Protein AF-A0A2L0R3W7-F1 (afdb_monomer_lite)

Structure (mmCIF, N/CA/C/O backbone):
data_AF-A0A2L0R3W7-F1
#
_entry.id   AF-A0A2L0R3W7-F1
#
loop_
_atom_site.group_PDB
_atom_site.id
_atom_site.type_symbol
_atom_site.label_atom_id
_atom_site.label_alt_id
_atom_site.label_comp_id
_atom_site.label_asym_id
_atom_site.label_entity_id
_atom_site.label_seq_id
_atom_site.pdbx_PDB_ins_code
_atom_site.Cartn_x
_atom_site.Cartn_y
_atom_site.Cartn_z
_atom_site.occupancy
_atom_site.B_iso_or_equiv
_atom_site.auth_seq_id
_atom_site.auth_comp_id
_atom_site.auth_asym_id
_atom_site.auth_atom_id
_atom_site.pdbx_PDB_model_num
ATOM 1 N N . MET A 1 1 ? 51.537 64.631 -10.249 1.00 44.50 1 MET A N 1
ATOM 2 C CA . MET A 1 1 ? 50.947 63.869 -11.364 1.00 44.50 1 MET A CA 1
ATOM 3 C C . MET A 1 1 ? 50.947 62.423 -10.903 1.00 44.50 1 MET A C 1
ATOM 5 O O . MET A 1 1 ? 51.991 61.793 -10.925 1.00 44.50 1 MET A O 1
ATOM 9 N N . ILE A 1 2 ? 49.860 62.007 -10.253 1.00 45.03 2 ILE A N 1
ATOM 10 C CA . ILE A 1 2 ? 49.699 60.657 -9.698 1.00 45.03 2 ILE A CA 1
ATOM 11 C C . ILE A 1 2 ? 48.893 59.902 -10.749 1.00 45.03 2 ILE A C 1
ATOM 13 O O . ILE A 1 2 ? 47.814 60.369 -11.111 1.00 45.03 2 ILE A O 1
ATOM 17 N N . ASP A 1 3 ? 49.459 58.826 -11.287 1.00 48.09 3 ASP A N 1
ATOM 18 C CA . ASP A 1 3 ? 48.804 57.985 -12.291 1.00 48.09 3 ASP A CA 1
ATOM 19 C C . ASP A 1 3 ? 47.543 57.341 -11.685 1.00 48.09 3 ASP A C 1
ATOM 21 O O . ASP A 1 3 ? 47.596 56.889 -10.533 1.00 48.09 3 ASP A O 1
ATOM 25 N N . PRO A 1 4 ? 46.404 57.303 -12.398 1.00 53.25 4 PRO A N 1
ATOM 26 C CA . PRO A 1 4 ? 45.238 56.579 -11.923 1.00 53.25 4 PRO A CA 1
ATOM 27 C C . PRO A 1 4 ? 45.543 55.075 -11.897 1.00 53.25 4 PRO A C 1
ATOM 29 O O . PRO A 1 4 ? 46.208 54.538 -12.782 1.00 53.25 4 PRO A O 1
ATOM 32 N N . LEU A 1 5 ? 45.070 54.396 -10.849 1.00 53.81 5 LEU A N 1
ATOM 33 C CA . LEU A 1 5 ? 45.199 52.944 -10.721 1.00 53.81 5 LEU A CA 1
ATOM 34 C C . LEU A 1 5 ? 44.489 52.244 -11.896 1.00 53.81 5 LEU A C 1
ATOM 36 O O . LEU A 1 5 ? 43.419 52.704 -12.301 1.00 53.81 5 LEU A O 1
ATOM 40 N N . PRO A 1 6 ? 45.049 51.142 -12.429 1.00 54.66 6 PRO A N 1
ATOM 41 C CA . PRO A 1 6 ? 44.447 50.415 -13.541 1.00 54.66 6 PRO A CA 1
ATOM 42 C C . PRO A 1 6 ? 43.073 49.859 -13.145 1.00 54.66 6 PRO A C 1
ATOM 44 O O . PRO A 1 6 ? 42.915 49.303 -12.055 1.00 54.66 6 PRO A O 1
ATOM 47 N N . GLU A 1 7 ? 42.084 50.009 -14.029 1.00 60.00 7 GLU A N 1
ATOM 48 C CA . GLU A 1 7 ? 40.763 49.405 -13.842 1.00 60.00 7 GLU A CA 1
ATOM 49 C C . GLU A 1 7 ? 40.882 47.871 -13.774 1.00 60.00 7 GLU A C 1
ATOM 51 O O . GLU A 1 7 ? 41.683 47.280 -14.511 1.00 60.00 7 GLU A O 1
ATOM 56 N N . PRO A 1 8 ? 40.120 47.200 -12.889 1.00 52.12 8 PRO A N 1
ATOM 57 C CA . PRO A 1 8 ? 40.102 45.747 -12.852 1.00 52.12 8 PRO A CA 1
ATOM 58 C C . PRO A 1 8 ? 39.538 45.207 -14.176 1.00 52.12 8 PRO A C 1
ATOM 60 O O . PRO A 1 8 ? 38.624 45.812 -14.740 1.00 52.12 8 PRO A O 1
ATOM 63 N N . PRO A 1 9 ? 40.058 44.078 -14.686 1.00 54.09 9 PRO A N 1
ATOM 64 C CA . PRO A 1 9 ? 39.602 43.521 -15.953 1.00 54.09 9 PRO A CA 1
ATOM 65 C C . PRO A 1 9 ? 38.098 43.229 -15.890 1.00 54.09 9 PRO A C 1
ATOM 67 O O . PRO A 1 9 ? 37.625 42.642 -14.914 1.00 54.09 9 PRO A O 1
ATOM 70 N N . SER A 1 10 ? 37.351 43.619 -16.930 1.00 56.16 10 SER A N 1
ATOM 71 C CA . SER A 1 10 ? 35.959 43.206 -17.101 1.00 56.16 10 SER A CA 1
ATOM 72 C C . SER A 1 10 ? 35.934 41.688 -17.237 1.00 56.16 10 SER A C 1
ATOM 74 O O . SER A 1 10 ? 36.371 41.127 -18.243 1.00 56.16 10 SER A O 1
ATOM 76 N N . VAL A 1 11 ? 35.490 41.011 -16.182 1.00 52.75 11 VAL A N 1
ATOM 77 C CA . VAL A 1 11 ? 35.260 39.573 -16.221 1.00 52.75 11 VAL A CA 1
ATOM 78 C C . VAL A 1 11 ? 34.007 39.385 -17.064 1.00 52.75 11 VAL A C 1
ATOM 80 O O . VAL A 1 11 ? 32.905 39.652 -16.594 1.00 52.75 11 VAL A O 1
ATOM 83 N N . ASP A 1 12 ? 34.175 38.964 -18.318 1.00 54.09 12 ASP A N 1
ATOM 84 C CA . ASP A 1 12 ? 33.088 38.393 -19.113 1.00 54.09 12 ASP A CA 1
ATOM 85 C C . ASP A 1 12 ? 32.645 37.088 -18.420 1.00 54.09 12 ASP A C 1
ATOM 87 O O . ASP A 1 12 ? 33.102 35.981 -18.735 1.00 54.09 12 ASP A O 1
ATOM 91 N N . GLU A 1 13 ? 31.810 37.230 -17.386 1.00 54.25 13 GLU A N 1
ATOM 92 C CA . GLU A 1 13 ? 31.297 36.126 -16.569 1.00 54.25 13 GLU A CA 1
ATOM 93 C C . GLU A 1 13 ? 30.506 35.136 -17.428 1.00 54.25 13 GLU A C 1
ATOM 95 O O . GLU A 1 13 ? 30.670 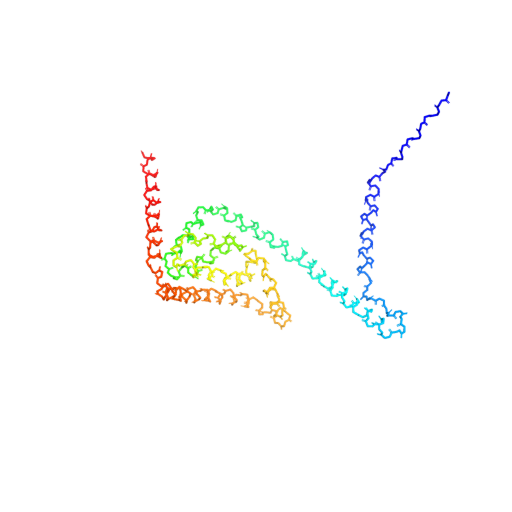33.930 -17.248 1.00 54.25 13 GLU A O 1
ATOM 100 N N . ASP A 1 14 ? 29.764 35.614 -18.432 1.00 51.75 14 ASP A N 1
ATOM 101 C CA . ASP A 1 14 ? 28.985 34.767 -19.345 1.00 51.75 14 ASP A CA 1
ATOM 102 C C . ASP A 1 14 ? 29.876 33.859 -20.207 1.00 51.75 14 ASP A C 1
ATOM 104 O O . ASP A 1 14 ? 29.617 32.661 -20.334 1.00 51.75 14 ASP A O 1
ATOM 108 N N . VAL A 1 15 ? 30.993 34.378 -20.729 1.00 52.00 15 VAL A N 1
ATOM 109 C CA . VAL A 1 15 ? 31.938 33.586 -21.539 1.00 52.00 15 VAL A CA 1
ATOM 110 C C . VAL A 1 15 ? 32.665 32.563 -20.668 1.00 52.00 15 VAL A C 1
ATOM 112 O O . VAL A 1 15 ? 32.931 31.442 -21.098 1.00 52.00 15 VAL A O 1
ATOM 115 N N . THR A 1 16 ? 32.964 32.921 -19.420 1.00 53.03 16 THR A N 1
ATOM 116 C CA . THR A 1 16 ? 33.628 32.025 -18.465 1.00 53.03 16 THR A CA 1
ATOM 117 C C . THR A 1 16 ? 32.678 30.921 -17.990 1.00 53.03 16 THR A C 1
ATOM 119 O O . THR A 1 16 ? 33.090 29.767 -17.863 1.00 53.03 16 THR A O 1
ATOM 122 N N . TYR A 1 17 ? 31.398 31.243 -17.787 1.00 50.28 17 TYR A N 1
ATOM 123 C CA . TYR A 1 17 ? 30.361 30.298 -17.382 1.00 50.28 17 TYR A CA 1
ATOM 124 C C . TYR A 1 17 ? 30.026 29.301 -18.497 1.00 50.28 17 TYR A C 1
ATOM 126 O O . TYR A 1 17 ? 30.024 28.096 -18.244 1.00 50.28 17 TYR A O 1
ATOM 134 N N . GLU A 1 18 ? 29.859 29.755 -19.744 1.00 48.00 18 GLU A N 1
ATOM 135 C CA . GLU A 1 18 ? 29.659 28.849 -20.883 1.00 48.00 18 GLU A CA 1
ATOM 136 C C . GLU A 1 18 ? 30.877 27.950 -21.126 1.00 48.00 18 GLU A C 1
ATOM 138 O O . GLU A 1 18 ? 30.723 26.749 -21.353 1.00 48.00 18 GLU A O 1
ATOM 143 N N . ARG A 1 19 ? 32.105 28.473 -20.987 1.00 51.69 19 ARG A N 1
ATOM 144 C CA . ARG A 1 19 ? 33.330 27.662 -21.114 1.00 51.69 19 ARG A CA 1
ATOM 145 C C . ARG A 1 19 ? 33.471 26.633 -19.991 1.00 51.69 19 ARG A C 1
ATOM 147 O O . ARG A 1 19 ? 33.988 25.544 -20.233 1.00 51.69 19 ARG A O 1
ATOM 154 N N . ASN A 1 20 ? 32.993 26.950 -18.787 1.00 55.12 20 ASN A N 1
ATOM 155 C CA . ASN A 1 20 ? 32.965 26.027 -17.653 1.00 55.12 20 ASN A CA 1
ATOM 156 C C . ASN A 1 20 ? 31.880 24.957 -17.810 1.00 55.12 20 ASN A C 1
ATOM 158 O O . ASN A 1 20 ? 32.150 23.796 -17.524 1.00 55.12 20 ASN A O 1
ATOM 162 N N . ILE A 1 21 ? 30.691 25.302 -18.312 1.00 56.50 21 ILE A N 1
ATOM 163 C CA . ILE A 1 21 ? 29.629 24.327 -18.598 1.00 56.50 21 ILE A CA 1
ATOM 164 C C . ILE A 1 21 ? 30.059 23.384 -19.721 1.00 56.50 21 ILE A C 1
ATOM 166 O O . ILE A 1 21 ? 30.020 22.172 -19.536 1.00 56.50 21 ILE A O 1
ATOM 170 N N . VAL A 1 22 ? 30.579 23.913 -20.831 1.00 56.00 22 VAL A N 1
ATOM 171 C CA . VAL A 1 22 ? 31.113 23.103 -21.937 1.00 56.00 22 VAL A CA 1
ATOM 172 C C . VAL A 1 22 ? 32.302 22.256 -21.477 1.00 56.00 22 VAL A C 1
ATOM 174 O O . VAL A 1 22 ? 32.402 21.096 -21.865 1.00 56.00 22 VAL A O 1
ATOM 177 N N . GLY A 1 23 ? 33.163 22.782 -20.601 1.00 52.97 23 GLY A N 1
ATOM 178 C CA . GLY A 1 23 ? 34.263 22.042 -19.978 1.00 52.97 23 GLY A CA 1
ATOM 179 C C . GLY A 1 23 ? 33.797 20.913 -19.055 1.00 52.97 23 GLY A C 1
ATOM 180 O O . GLY A 1 23 ? 34.359 19.825 -19.103 1.00 52.97 23 GLY A O 1
ATOM 181 N N . ILE A 1 24 ? 32.739 21.125 -18.268 1.00 54.16 24 ILE A N 1
ATOM 182 C CA . ILE A 1 24 ? 32.116 20.092 -17.426 1.00 54.16 24 ILE A CA 1
ATOM 183 C C . ILE A 1 24 ? 31.397 19.054 -18.295 1.00 54.16 24 ILE A C 1
ATOM 185 O O . ILE A 1 24 ? 31.501 17.864 -18.013 1.00 54.16 24 ILE A O 1
ATOM 189 N N . GLN A 1 25 ? 30.724 19.465 -19.375 1.00 47.56 25 GLN A N 1
ATOM 190 C CA . GLN A 1 25 ? 30.120 18.550 -20.347 1.00 47.56 25 GLN A CA 1
ATOM 191 C C . GLN A 1 25 ? 31.182 17.711 -21.067 1.00 47.56 25 GLN A C 1
ATOM 193 O O . GLN A 1 25 ? 30.978 16.514 -21.238 1.00 47.56 25 GLN A O 1
ATOM 198 N N . LEU A 1 26 ? 32.307 18.314 -21.467 1.00 52.19 26 LEU A N 1
ATOM 199 C CA . LEU A 1 26 ? 33.441 17.632 -22.102 1.00 52.19 26 LEU A CA 1
ATOM 200 C C . LEU A 1 26 ? 34.143 16.683 -21.135 1.00 52.19 26 LEU A C 1
ATOM 202 O O . LEU A 1 26 ? 34.431 15.557 -21.518 1.00 52.19 26 LEU A O 1
ATOM 206 N N . LEU A 1 27 ? 34.343 17.096 -19.882 1.00 51.78 27 LEU A N 1
ATOM 207 C CA . LEU A 1 27 ? 34.901 16.250 -18.832 1.00 51.78 27 LEU A CA 1
ATOM 208 C C . LEU A 1 27 ? 33.961 15.080 -18.510 1.00 51.78 27 LEU A C 1
ATOM 210 O O . LEU A 1 27 ? 34.416 13.950 -18.386 1.00 51.78 27 LEU A O 1
ATOM 214 N N . ALA A 1 28 ? 32.649 15.318 -18.444 1.00 51.44 28 ALA A N 1
ATOM 215 C CA . ALA A 1 28 ? 31.646 14.270 -18.272 1.00 51.44 28 ALA A CA 1
ATOM 216 C C . ALA A 1 28 ? 31.581 13.323 -19.484 1.00 51.44 28 ALA A C 1
ATOM 218 O O . ALA A 1 28 ? 31.412 12.122 -19.303 1.00 51.44 28 ALA A O 1
ATOM 219 N N . LEU A 1 29 ? 31.767 13.833 -20.707 1.00 48.97 29 LEU A N 1
ATOM 220 C CA . LEU A 1 29 ? 31.889 13.035 -21.934 1.00 48.97 29 LEU A CA 1
ATOM 221 C C . LEU A 1 29 ? 33.196 12.237 -21.994 1.00 48.97 29 LEU A C 1
ATOM 223 O O . LEU A 1 29 ? 33.193 11.125 -22.506 1.00 48.97 29 LEU A O 1
ATOM 227 N N . GLN A 1 30 ? 34.299 12.784 -21.481 1.00 52.38 30 GLN A N 1
ATOM 228 C CA . GLN A 1 30 ? 35.589 12.099 -21.382 1.00 52.38 30 GLN A CA 1
ATOM 229 C C . GLN A 1 30 ? 35.541 10.992 -20.330 1.00 52.38 30 GLN A C 1
ATOM 231 O O . GLN A 1 30 ? 35.967 9.880 -20.613 1.00 52.38 30 GLN A O 1
ATOM 236 N N . LEU A 1 31 ? 34.929 11.254 -19.173 1.00 52.34 31 LEU A N 1
ATOM 237 C CA . LEU A 1 31 ? 34.694 10.244 -18.140 1.00 52.34 31 LEU A CA 1
ATOM 238 C C . LEU A 1 31 ? 33.685 9.176 -18.592 1.00 52.34 31 LEU A C 1
ATOM 240 O O . LEU A 1 31 ? 33.823 8.019 -18.228 1.00 52.34 31 LEU A O 1
ATOM 244 N N . ALA A 1 32 ? 32.703 9.529 -19.428 1.00 53.25 32 ALA A N 1
ATOM 245 C CA . ALA A 1 32 ? 31.754 8.569 -19.996 1.00 53.25 32 ALA A CA 1
ATOM 246 C C . ALA A 1 32 ? 32.337 7.706 -21.135 1.00 53.25 32 ALA A C 1
ATOM 248 O O . ALA A 1 32 ? 31.726 6.699 -21.494 1.00 53.25 32 ALA A O 1
ATOM 249 N N . ASN A 1 33 ? 33.479 8.098 -21.717 1.00 50.75 33 ASN A N 1
ATOM 250 C CA . ASN A 1 33 ? 34.092 7.437 -22.874 1.00 50.75 33 ASN A CA 1
ATOM 251 C C . ASN A 1 33 ? 35.316 6.572 -22.547 1.00 50.75 33 ASN A C 1
ATOM 253 O O . ASN A 1 33 ? 35.859 5.972 -23.473 1.00 50.75 33 ASN A O 1
ATOM 257 N N . GLU A 1 34 ? 35.746 6.458 -21.288 1.00 48.78 34 GLU A N 1
ATOM 258 C CA . GLU A 1 34 ? 36.729 5.439 -20.901 1.00 48.78 34 GLU A CA 1
ATOM 259 C C . GLU A 1 34 ? 35.986 4.163 -20.475 1.00 48.78 34 GLU A C 1
ATOM 261 O O . GLU A 1 34 ? 35.474 4.096 -19.362 1.00 48.78 34 GLU A O 1
ATOM 266 N N . PRO A 1 35 ? 35.867 3.127 -21.332 1.00 56.97 35 PRO A N 1
ATOM 267 C CA . PRO A 1 35 ? 34.984 1.991 -21.059 1.00 56.97 35 PRO A CA 1
ATOM 268 C C . PRO A 1 35 ? 35.619 0.963 -20.118 1.00 56.97 35 PRO A C 1
ATOM 270 O O . PRO A 1 35 ? 35.041 -0.094 -19.874 1.00 56.97 35 PRO A O 1
ATOM 273 N N . THR A 1 36 ? 36.832 1.217 -19.642 1.00 55.72 36 THR A N 1
ATOM 274 C CA . THR A 1 36 ? 37.609 0.279 -18.847 1.00 55.72 36 THR A CA 1
ATOM 275 C C . THR A 1 36 ? 38.619 1.056 -18.020 1.00 55.72 36 THR A C 1
ATOM 277 O O . THR A 1 36 ? 39.305 1.911 -18.586 1.00 55.72 36 THR A O 1
ATOM 280 N N . PRO A 1 37 ? 38.795 0.725 -16.736 1.00 56.34 37 PRO A N 1
ATOM 281 C CA . PRO A 1 37 ? 39.932 1.230 -15.992 1.00 56.34 37 PRO A CA 1
ATOM 282 C C . PRO A 1 37 ? 41.231 0.823 -16.707 1.00 56.34 37 PRO A C 1
ATOM 284 O O . PRO A 1 37 ? 41.290 -0.274 -17.282 1.00 56.34 37 PRO A O 1
ATOM 287 N N . PRO A 1 38 ? 42.254 1.695 -16.719 1.00 59.69 38 PRO A N 1
ATOM 288 C CA . PRO A 1 38 ? 43.513 1.410 -17.390 1.00 59.69 38 PRO A CA 1
ATOM 289 C C . PRO A 1 38 ? 44.108 0.097 -16.855 1.00 59.69 38 PRO A C 1
ATOM 291 O O . PRO A 1 38 ? 44.002 -0.175 -15.655 1.00 59.69 38 PRO A O 1
ATOM 294 N N . PRO A 1 39 ? 44.706 -0.742 -17.725 1.00 58.88 39 PRO A N 1
ATOM 295 C CA . PRO A 1 39 ? 45.339 -1.978 -17.288 1.00 58.88 39 PRO A CA 1
ATOM 296 C C . PRO A 1 39 ? 46.382 -1.673 -16.202 1.00 58.88 39 PRO A C 1
ATOM 298 O O . PRO A 1 39 ? 47.039 -0.630 -16.276 1.00 58.88 39 PRO A O 1
ATOM 301 N N . PRO A 1 40 ? 46.521 -2.561 -15.200 1.00 55.09 40 PRO A N 1
ATOM 302 C CA . PRO A 1 40 ? 47.363 -2.322 -14.039 1.00 55.09 40 PRO A CA 1
ATOM 303 C C . PRO A 1 40 ? 48.783 -1.949 -14.471 1.00 55.09 40 PRO A C 1
ATOM 305 O O . PRO A 1 40 ? 49.425 -2.688 -15.219 1.00 55.09 40 PRO A O 1
ATOM 308 N N . ALA A 1 41 ? 49.269 -0.789 -14.028 1.00 60.47 41 ALA A N 1
ATOM 309 C CA . ALA A 1 41 ? 50.541 -0.228 -14.489 1.00 60.47 41 ALA A CA 1
ATOM 310 C C . ALA A 1 41 ? 51.754 -0.781 -13.710 1.00 60.47 41 ALA A C 1
ATOM 312 O O . ALA A 1 41 ? 52.881 -0.326 -13.905 1.00 60.47 41 ALA A O 1
ATOM 313 N N . SER A 1 42 ? 51.528 -1.734 -12.799 1.00 58.97 42 SER A N 1
ATOM 314 C CA . SER A 1 42 ? 52.490 -2.176 -11.789 1.00 58.97 42 SER A CA 1
ATOM 315 C C . SER A 1 42 ? 52.651 -3.699 -11.747 1.00 58.97 42 SER A C 1
ATOM 317 O O . SER A 1 42 ? 51.679 -4.444 -11.633 1.00 58.97 42 SER A O 1
ATOM 319 N N . ASP A 1 43 ? 53.900 -4.172 -11.740 1.00 65.06 43 ASP A N 1
ATOM 320 C CA . ASP A 1 43 ? 54.269 -5.596 -11.649 1.00 65.06 43 ASP A CA 1
ATOM 321 C C . ASP A 1 43 ? 54.093 -6.202 -10.235 1.00 65.06 43 ASP A C 1
ATOM 323 O O . ASP A 1 43 ? 54.368 -7.383 -10.016 1.00 65.06 43 ASP A O 1
ATOM 327 N N . SER A 1 44 ? 53.649 -5.416 -9.242 1.00 67.88 44 SER A N 1
ATOM 328 C CA . SER A 1 44 ? 53.459 -5.891 -7.865 1.00 67.88 44 SER A CA 1
ATOM 329 C C . SER A 1 44 ? 52.059 -6.491 -7.657 1.00 67.88 44 SER A C 1
ATOM 331 O O . SER A 1 44 ? 51.069 -5.769 -7.804 1.00 67.88 44 SER A O 1
ATOM 333 N N . PRO A 1 45 ? 51.930 -7.761 -7.215 1.00 72.44 45 PRO A N 1
ATOM 334 C CA . PRO A 1 45 ? 50.632 -8.428 -7.050 1.00 72.44 45 PRO A CA 1
ATOM 335 C C . PRO A 1 45 ? 49.697 -7.733 -6.046 1.00 72.44 45 PRO A C 1
ATOM 337 O O . PRO A 1 45 ? 48.478 -7.836 -6.160 1.00 72.44 45 PRO A O 1
ATOM 340 N N . VAL A 1 46 ? 50.246 -6.981 -5.086 1.00 74.00 46 VAL A N 1
ATOM 341 C CA . VAL A 1 46 ? 49.452 -6.176 -4.141 1.00 74.00 46 VAL A CA 1
ATOM 342 C C . VAL A 1 46 ? 48.858 -4.943 -4.824 1.00 74.00 46 VAL A C 1
ATOM 344 O O . VAL A 1 46 ? 47.706 -4.598 -4.579 1.00 74.00 46 VAL A O 1
ATOM 347 N N . VAL A 1 47 ? 49.624 -4.292 -5.702 1.00 73.69 47 VAL A N 1
ATOM 348 C CA . VAL A 1 47 ? 49.171 -3.099 -6.429 1.00 73.69 47 VAL A CA 1
ATOM 349 C C . VAL A 1 47 ? 48.131 -3.482 -7.480 1.00 73.69 47 VAL A C 1
ATOM 351 O O . VAL A 1 47 ? 47.099 -2.829 -7.549 1.00 73.69 47 VAL A O 1
ATOM 354 N N . GLN A 1 48 ? 48.309 -4.611 -8.173 1.00 69.75 48 GLN A N 1
ATOM 355 C CA . GLN A 1 48 ? 47.304 -5.144 -9.104 1.00 69.75 48 GLN A CA 1
ATOM 356 C C . GLN A 1 48 ? 45.986 -5.496 -8.403 1.00 69.75 48 GLN A C 1
ATOM 358 O O . GLN A 1 48 ? 44.908 -5.234 -8.931 1.00 69.75 48 GLN A O 1
ATOM 363 N N . GLY A 1 49 ? 46.054 -6.063 -7.193 1.00 75.56 49 GLY A N 1
ATOM 364 C CA . GLY A 1 49 ? 44.863 -6.337 -6.386 1.00 75.56 49 GLY A CA 1
ATOM 365 C C . GLY A 1 49 ? 44.119 -5.062 -5.977 1.00 75.56 49 GLY A C 1
ATOM 366 O O . GLY A 1 49 ? 42.888 -5.030 -6.007 1.00 75.56 49 GLY A O 1
ATOM 367 N N . LEU A 1 50 ? 44.854 -3.997 -5.641 1.00 78.25 50 LEU A N 1
ATOM 368 C CA . LEU A 1 50 ? 44.282 -2.684 -5.330 1.00 78.25 50 LEU A CA 1
ATOM 369 C C . LEU A 1 50 ? 43.707 -1.994 -6.572 1.00 78.25 50 LEU A C 1
ATOM 371 O O . LEU A 1 50 ? 42.620 -1.430 -6.493 1.00 78.25 50 LEU A O 1
ATOM 375 N N . GLU A 1 51 ? 44.386 -2.075 -7.717 1.00 74.88 51 GLU A N 1
ATOM 376 C CA . GLU A 1 51 ? 43.907 -1.545 -8.998 1.00 74.88 51 GLU A CA 1
ATOM 377 C C . GLU A 1 51 ? 42.642 -2.276 -9.454 1.00 74.88 51 GLU A C 1
ATOM 379 O O . GLU A 1 51 ? 41.673 -1.621 -9.829 1.00 74.88 51 GLU A O 1
ATOM 384 N N . TRP A 1 52 ? 42.583 -3.607 -9.337 1.00 80.44 52 TRP A N 1
ATOM 385 C CA . TRP A 1 52 ? 41.377 -4.395 -9.615 1.00 80.44 52 TRP A CA 1
ATOM 386 C C . TRP A 1 52 ? 40.216 -4.027 -8.682 1.00 80.44 52 TRP A C 1
ATOM 388 O O . TRP A 1 52 ? 39.083 -3.860 -9.136 1.00 80.44 52 TRP A O 1
ATOM 398 N N . ALA A 1 53 ? 40.486 -3.846 -7.386 1.00 76.69 53 ALA A N 1
ATOM 399 C CA . ALA A 1 53 ? 39.468 -3.443 -6.421 1.00 76.69 53 ALA A CA 1
ATOM 400 C C . ALA A 1 53 ? 38.951 -2.018 -6.686 1.00 76.69 53 ALA A C 1
ATOM 402 O O . ALA A 1 53 ? 37.742 -1.794 -6.655 1.00 76.69 53 ALA A O 1
ATOM 403 N N . ALA A 1 54 ? 39.840 -1.068 -6.991 1.00 78.25 54 ALA A N 1
ATOM 404 C CA . ALA A 1 54 ? 39.476 0.305 -7.340 1.00 78.25 54 ALA A CA 1
ATOM 405 C C . ALA A 1 54 ? 38.680 0.365 -8.654 1.00 78.25 54 ALA A C 1
ATOM 407 O O . ALA A 1 54 ? 37.652 1.031 -8.731 1.00 78.25 54 ALA A O 1
ATOM 408 N N . SER A 1 55 ? 39.110 -0.406 -9.651 1.00 77.19 55 SER A N 1
ATOM 409 C CA . SER A 1 55 ? 38.438 -0.604 -10.937 1.00 77.19 55 SER A CA 1
ATOM 410 C C . SER A 1 55 ? 37.024 -1.158 -10.779 1.00 77.19 55 SER A C 1
ATOM 412 O O . SER A 1 55 ? 36.070 -0.620 -11.336 1.00 77.19 55 SER A O 1
ATOM 414 N N . GLY A 1 56 ? 36.873 -2.218 -9.979 1.00 79.19 56 GLY A N 1
ATOM 415 C CA . GLY A 1 56 ? 35.574 -2.815 -9.679 1.00 79.19 56 GLY A CA 1
ATOM 416 C C . GLY A 1 56 ? 34.669 -1.882 -8.874 1.00 79.19 56 GLY A C 1
ATOM 417 O O . GLY A 1 56 ? 33.466 -1.837 -9.119 1.00 79.19 56 GLY A O 1
ATOM 418 N N . PHE A 1 57 ? 35.240 -1.103 -7.951 1.00 80.75 57 PHE A N 1
ATOM 419 C CA . PHE A 1 57 ? 34.509 -0.092 -7.192 1.00 80.75 57 PHE A CA 1
ATOM 420 C C . PHE A 1 57 ? 33.971 1.007 -8.114 1.00 80.75 57 PHE A C 1
ATOM 422 O O . PHE A 1 57 ? 32.769 1.249 -8.120 1.00 80.75 57 PHE A O 1
ATOM 429 N N . ILE A 1 58 ? 34.819 1.621 -8.944 1.00 80.56 58 ILE A N 1
ATOM 430 C CA . ILE A 1 58 ? 34.402 2.676 -9.882 1.00 80.56 58 ILE A CA 1
ATOM 431 C C . ILE A 1 58 ? 33.380 2.137 -10.890 1.00 80.56 58 ILE A C 1
ATOM 433 O O . ILE A 1 58 ? 32.314 2.730 -11.037 1.00 80.56 58 ILE A O 1
ATOM 437 N N . GLY A 1 59 ? 33.633 0.971 -11.495 1.00 80.38 59 GLY A N 1
ATOM 438 C CA . GLY A 1 59 ? 32.702 0.348 -12.441 1.00 80.38 59 GLY A CA 1
ATOM 439 C C . GLY A 1 59 ? 31.331 0.039 -11.827 1.00 80.38 59 GLY A C 1
ATOM 440 O O . GLY A 1 59 ? 30.302 0.217 -12.478 1.00 80.38 59 GLY A O 1
ATOM 441 N N . PHE A 1 60 ? 31.280 -0.348 -10.547 1.00 80.62 60 PHE A N 1
ATOM 442 C CA . PHE A 1 60 ? 30.014 -0.494 -9.826 1.00 80.62 60 PHE A CA 1
ATOM 443 C C . PHE A 1 60 ? 29.252 0.837 -9.716 1.00 80.62 60 PHE A C 1
ATOM 445 O O . PHE A 1 60 ? 28.045 0.868 -9.961 1.00 80.62 60 PHE A O 1
ATOM 452 N N . PHE A 1 61 ? 29.934 1.936 -9.374 1.00 81.62 61 PHE A N 1
ATOM 453 C CA . PHE A 1 61 ? 29.299 3.257 -9.281 1.00 81.62 61 PHE A CA 1
ATOM 454 C C . PHE A 1 61 ? 28.878 3.809 -10.645 1.00 81.62 61 PHE A C 1
ATOM 456 O O . PHE A 1 61 ? 27.830 4.447 -10.731 1.00 81.62 61 PHE A O 1
ATOM 463 N N . GLU A 1 62 ? 29.623 3.529 -11.712 1.00 81.50 62 GLU A N 1
ATOM 464 C CA . GLU A 1 62 ? 29.229 3.883 -13.079 1.00 81.50 62 GLU A CA 1
ATOM 465 C C . GLU A 1 62 ? 27.971 3.134 -13.524 1.00 81.50 62 GLU A C 1
ATOM 467 O O . GLU A 1 62 ? 27.034 3.754 -14.024 1.00 81.50 62 GLU A O 1
ATOM 472 N N . GLU A 1 63 ? 27.896 1.820 -13.300 1.00 83.25 63 GLU A N 1
ATOM 473 C CA . GLU A 1 63 ? 26.697 1.032 -13.612 1.00 83.25 63 GLU A CA 1
ATOM 474 C C . GLU A 1 63 ? 25.496 1.434 -12.741 1.00 83.25 63 GLU A C 1
ATOM 476 O O . GLU A 1 63 ? 24.361 1.514 -13.224 1.00 83.25 63 GLU A O 1
ATOM 481 N N . ALA A 1 64 ? 25.722 1.760 -11.465 1.00 71.38 64 ALA A N 1
ATOM 482 C CA . ALA A 1 64 ? 24.691 2.342 -10.608 1.00 71.38 64 ALA A CA 1
ATOM 483 C C . ALA A 1 64 ? 24.224 3.711 -11.141 1.00 71.38 64 ALA A C 1
ATOM 485 O O . ALA A 1 64 ? 23.020 3.977 -11.184 1.00 71.38 64 ALA A O 1
ATOM 486 N N . GLY A 1 65 ? 25.156 4.547 -11.608 1.00 75.94 65 GLY A N 1
ATOM 487 C CA . GLY A 1 65 ? 24.889 5.842 -12.232 1.00 75.94 65 GLY A CA 1
ATOM 488 C C . GLY A 1 65 ? 24.061 5.719 -13.510 1.00 75.94 65 GLY A C 1
ATOM 489 O O . GLY A 1 65 ? 23.032 6.382 -13.632 1.00 75.94 65 GLY A O 1
ATOM 490 N N . LYS A 1 66 ? 24.429 4.808 -14.421 1.00 82.06 66 LYS A N 1
ATOM 491 C CA . LYS A 1 66 ? 23.668 4.516 -15.651 1.00 82.06 66 LYS A CA 1
ATOM 492 C C . LYS A 1 66 ? 22.237 4.083 -15.339 1.00 82.06 66 LYS A C 1
ATOM 494 O O . LYS A 1 66 ? 21.296 4.591 -15.948 1.00 82.06 66 LYS A O 1
ATOM 499 N N . ASN A 1 67 ? 22.054 3.198 -14.356 1.00 75.62 67 ASN A N 1
ATOM 500 C CA . ASN A 1 67 ? 20.722 2.785 -13.914 1.00 75.62 67 ASN A CA 1
ATOM 501 C C . ASN A 1 67 ? 19.916 3.959 -13.336 1.00 75.62 67 ASN A C 1
ATOM 503 O O . ASN A 1 67 ? 18.750 4.129 -13.691 1.00 75.62 67 ASN A O 1
ATOM 507 N N . PHE A 1 68 ? 20.524 4.804 -12.496 1.00 76.12 68 PHE A N 1
ATOM 508 C CA . PHE A 1 68 ? 19.859 5.990 -11.950 1.00 76.12 68 PHE A CA 1
ATOM 509 C C . PHE A 1 68 ? 19.451 6.982 -13.048 1.00 76.12 68 PHE A C 1
ATOM 511 O O . PHE A 1 68 ? 18.294 7.399 -13.100 1.00 76.12 68 PHE A O 1
ATOM 518 N N . SER A 1 69 ? 20.350 7.308 -13.978 1.00 81.56 69 SER A N 1
ATOM 519 C CA . SER A 1 69 ? 20.049 8.164 -15.132 1.00 81.56 69 SER A CA 1
ATOM 520 C C . SER A 1 69 ? 18.940 7.578 -16.010 1.00 81.56 69 SER A C 1
ATOM 522 O O . SER A 1 69 ? 18.073 8.317 -16.486 1.00 81.56 69 SER A O 1
ATOM 524 N N . GLY A 1 70 ? 18.904 6.251 -16.171 1.00 80.38 70 GLY A N 1
ATOM 525 C CA . GLY A 1 70 ? 17.816 5.545 -16.849 1.00 80.38 70 GLY A CA 1
ATOM 526 C C . GLY A 1 70 ? 16.471 5.685 -16.130 1.00 80.38 70 GLY A C 1
ATOM 527 O O . GLY A 1 70 ? 15.446 5.859 -16.781 1.00 80.38 70 GLY A O 1
ATOM 528 N N . LEU A 1 71 ? 16.444 5.694 -14.794 1.00 78.12 71 LEU A N 1
ATOM 529 C CA . LEU A 1 71 ? 15.221 5.970 -14.030 1.00 78.12 71 LEU A CA 1
ATOM 530 C C . LEU A 1 71 ? 14.763 7.426 -14.190 1.00 78.12 71 LEU A C 1
ATOM 532 O O . LEU A 1 71 ? 13.572 7.664 -14.406 1.00 78.12 71 LEU A O 1
ATOM 536 N N . VAL A 1 72 ? 15.701 8.380 -14.120 1.00 80.75 72 VAL A N 1
ATOM 537 C CA . VAL A 1 72 ? 15.443 9.827 -14.258 1.00 80.75 72 VAL A CA 1
ATOM 538 C C . VAL A 1 72 ? 14.901 10.193 -15.633 1.00 80.75 72 VAL A C 1
ATOM 540 O O . VAL A 1 72 ? 13.983 11.001 -15.727 1.00 80.75 72 VAL A O 1
ATOM 543 N N . THR A 1 73 ? 15.431 9.589 -16.692 1.00 82.44 73 THR A N 1
ATOM 544 C CA . THR A 1 73 ? 14.958 9.816 -18.068 1.00 82.44 73 THR A CA 1
ATOM 545 C C . THR A 1 73 ? 13.799 8.900 -18.465 1.00 82.44 73 THR A C 1
ATOM 547 O O . THR A 1 73 ? 13.042 9.232 -19.372 1.00 82.44 73 THR A O 1
ATOM 550 N N . GLY A 1 74 ? 13.638 7.764 -17.784 1.00 81.38 74 GLY A N 1
ATOM 551 C CA . GLY A 1 74 ? 12.620 6.759 -18.066 1.00 81.38 74 GLY A CA 1
ATOM 552 C C . GLY A 1 74 ? 11.325 6.981 -17.291 1.00 81.38 74 GLY A C 1
ATOM 553 O O . GLY A 1 74 ? 10.446 7.737 -17.702 1.00 81.38 74 GLY A O 1
ATOM 554 N N . ILE A 1 75 ? 11.152 6.251 -16.187 1.00 80.00 75 ILE A N 1
ATOM 555 C CA . ILE A 1 75 ? 9.852 6.170 -15.512 1.00 80.00 75 ILE A CA 1
ATOM 556 C C . ILE A 1 75 ? 9.538 7.408 -14.663 1.00 80.00 75 ILE A C 1
ATOM 558 O O . ILE A 1 75 ? 8.367 7.773 -14.574 1.00 80.00 75 ILE A O 1
ATOM 562 N N . LEU A 1 76 ? 10.538 8.091 -14.080 1.00 80.75 76 LEU A N 1
ATOM 563 C CA . LEU A 1 76 ? 10.299 9.194 -13.133 1.00 80.75 76 LEU A CA 1
ATOM 564 C C . LEU A 1 76 ? 9.424 10.333 -13.698 1.00 80.75 76 LEU A C 1
ATOM 566 O O . LEU A 1 76 ? 8.468 10.704 -13.014 1.00 80.75 76 LEU A O 1
ATOM 570 N N . PRO A 1 77 ? 9.642 10.854 -14.924 1.00 85.12 77 PRO A N 1
ATOM 571 C CA . PRO A 1 77 ? 8.768 11.873 -15.507 1.00 85.12 77 PRO A CA 1
ATOM 572 C C . PRO A 1 77 ? 7.317 11.394 -15.619 1.00 85.12 77 PRO A C 1
ATOM 574 O O . PRO A 1 77 ? 6.386 12.123 -15.279 1.00 85.12 77 PRO A O 1
ATOM 577 N N . THR A 1 78 ? 7.126 10.132 -16.014 1.00 84.06 78 THR A N 1
ATOM 578 C CA . THR A 1 78 ? 5.801 9.507 -16.106 1.00 84.06 78 THR A CA 1
ATOM 579 C C . THR A 1 78 ? 5.123 9.443 -14.737 1.00 84.06 78 THR A C 1
ATOM 581 O O . THR A 1 78 ? 3.938 9.754 -14.625 1.00 84.06 78 THR A O 1
ATOM 584 N N . LEU A 1 79 ? 5.867 9.100 -13.679 1.00 82.44 79 LEU A N 1
ATOM 585 C CA . LEU A 1 79 ? 5.335 9.085 -12.313 1.00 82.44 79 LEU A CA 1
ATOM 586 C C . LEU A 1 79 ? 4.899 10.469 -11.848 1.00 82.44 79 LEU A C 1
ATOM 588 O O . LEU A 1 79 ? 3.852 10.578 -11.220 1.00 82.44 79 LEU A O 1
ATOM 592 N N . ILE A 1 80 ? 5.680 11.510 -12.149 1.00 83.25 80 ILE A N 1
ATOM 593 C CA . ILE A 1 80 ? 5.354 12.889 -11.768 1.00 83.25 80 ILE A CA 1
ATOM 594 C C . ILE A 1 80 ? 4.057 13.322 -12.454 1.00 83.25 80 ILE A C 1
ATOM 596 O O . ILE A 1 80 ? 3.146 13.797 -11.782 1.00 83.25 80 ILE A O 1
ATOM 600 N N . VAL A 1 81 ? 3.925 13.083 -13.762 1.00 88.06 81 VAL A N 1
ATOM 601 C CA . VAL A 1 81 ? 2.694 13.395 -14.507 1.00 88.06 81 VAL A CA 1
ATOM 602 C C . VAL A 1 81 ? 1.500 12.620 -13.950 1.00 88.06 81 VAL A C 1
ATOM 604 O O . VAL A 1 81 ? 0.435 13.199 -13.744 1.00 88.06 81 VAL A O 1
ATOM 607 N N . LEU A 1 82 ? 1.669 11.327 -13.662 1.00 84.62 82 LEU A N 1
ATOM 608 C CA . LEU A 1 82 ? 0.608 10.496 -13.098 1.00 84.62 82 LEU A CA 1
ATOM 609 C C . LEU A 1 82 ? 0.217 10.948 -11.684 1.00 84.62 82 LEU A C 1
ATOM 611 O O . LEU A 1 82 ? -0.968 10.984 -11.362 1.00 84.62 82 LEU A O 1
ATOM 615 N N . LEU A 1 83 ? 1.187 11.343 -10.856 1.00 85.75 83 LEU A N 1
ATOM 616 C CA . LEU A 1 83 ? 0.953 11.926 -9.538 1.00 85.75 83 LEU A CA 1
ATOM 617 C C . LEU A 1 83 ? 0.129 13.211 -9.666 1.00 85.75 83 LEU A C 1
ATOM 619 O O . LEU A 1 83 ? -0.916 13.328 -9.029 1.00 85.75 83 LEU A O 1
ATOM 623 N N . THR A 1 84 ? 0.541 14.135 -10.535 1.00 86.50 84 THR A N 1
ATOM 624 C CA . THR A 1 84 ? -0.193 15.378 -10.804 1.00 86.50 84 THR A CA 1
ATOM 625 C C . THR A 1 84 ? -1.606 15.100 -11.316 1.00 86.50 84 THR A C 1
ATOM 627 O O . THR A 1 84 ? -2.558 15.714 -10.837 1.00 86.50 84 THR A O 1
ATOM 630 N N . ALA A 1 85 ? -1.776 14.145 -12.234 1.00 88.19 85 ALA A N 1
ATOM 631 C CA . ALA A 1 85 ? -3.083 13.756 -12.755 1.00 88.19 85 ALA A CA 1
ATOM 632 C C . ALA A 1 85 ? -3.992 13.187 -11.656 1.00 88.19 85 ALA A C 1
ATOM 634 O O . ALA A 1 85 ? -5.161 13.558 -11.563 1.00 88.19 85 ALA A O 1
ATOM 635 N N . MET A 1 86 ? -3.461 12.335 -10.779 1.00 84.62 86 MET A N 1
ATOM 636 C CA . MET A 1 86 ? -4.224 11.792 -9.657 1.00 84.62 86 MET A CA 1
ATOM 637 C C . MET A 1 86 ? -4.592 12.861 -8.628 1.00 84.62 86 MET A C 1
ATOM 639 O O . MET A 1 86 ? -5.729 12.863 -8.163 1.00 84.62 86 MET A O 1
ATOM 643 N N . TYR A 1 87 ? -3.693 13.806 -8.330 1.00 84.12 87 TYR A N 1
ATOM 644 C CA . TYR A 1 87 ? -4.013 14.973 -7.498 1.00 84.12 87 TYR A CA 1
ATOM 645 C C . TYR A 1 87 ? -5.088 15.861 -8.132 1.00 84.12 87 TYR A C 1
ATOM 647 O O . TYR A 1 87 ? -5.967 16.371 -7.437 1.00 84.12 87 TYR A O 1
ATOM 655 N N . ALA A 1 88 ? -5.071 16.027 -9.455 1.00 88.00 88 ALA A N 1
ATOM 656 C CA . ALA A 1 88 ? -6.125 16.748 -10.157 1.00 88.00 88 ALA A CA 1
ATOM 657 C C . ALA A 1 88 ? -7.471 16.011 -10.042 1.00 88.00 88 ALA A C 1
ATOM 659 O O . ALA A 1 88 ? -8.484 16.639 -9.742 1.00 88.00 88 ALA A O 1
ATOM 660 N N . ILE A 1 89 ? -7.486 14.681 -10.198 1.00 86.06 89 ILE A N 1
ATOM 661 C CA . ILE A 1 89 ? -8.695 13.854 -10.042 1.00 86.06 89 ILE A CA 1
ATOM 662 C C . ILE A 1 89 ? -9.248 13.945 -8.616 1.00 86.06 89 ILE A C 1
ATOM 664 O O . ILE A 1 89 ? -10.449 14.151 -8.444 1.00 86.06 89 ILE A O 1
ATOM 668 N N . THR A 1 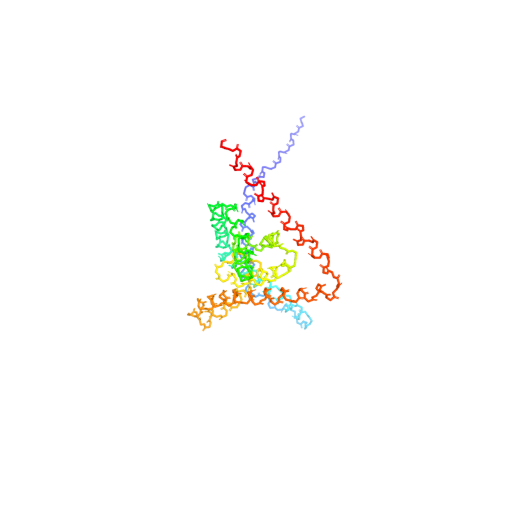90 ? -8.409 13.821 -7.584 1.00 81.56 90 THR A N 1
ATOM 669 C CA . THR A 1 90 ? -8.858 13.918 -6.184 1.00 81.56 90 THR A CA 1
ATOM 670 C C . THR A 1 90 ? -9.408 15.301 -5.863 1.00 81.56 90 THR A C 1
ATOM 672 O O . THR A 1 90 ? -10.469 15.406 -5.244 1.00 81.56 90 THR A O 1
ATOM 675 N N . THR A 1 91 ? -8.741 16.351 -6.344 1.00 85.75 91 THR A N 1
ATOM 676 C CA . THR A 1 91 ? -9.191 17.741 -6.196 1.00 85.75 91 THR A CA 1
ATOM 677 C C . THR A 1 91 ? -10.521 17.964 -6.913 1.00 85.75 91 THR A C 1
ATOM 679 O O . THR A 1 91 ? -11.427 18.583 -6.359 1.00 85.75 91 THR A O 1
ATOM 682 N N . TRP A 1 92 ? -10.684 17.402 -8.113 1.00 88.19 92 TRP A N 1
ATOM 683 C CA . TRP A 1 92 ? -11.911 17.520 -8.898 1.00 88.19 92 TRP A CA 1
ATOM 684 C C . TRP A 1 92 ? -13.094 16.760 -8.284 1.00 88.19 92 TRP A C 1
ATOM 686 O O . TRP A 1 92 ? -14.216 17.268 -8.266 1.00 88.19 92 TRP A O 1
ATOM 696 N N . ILE A 1 93 ? -12.857 15.570 -7.719 1.00 85.94 93 ILE A N 1
ATOM 697 C CA . ILE A 1 93 ? -13.862 14.842 -6.925 1.00 85.94 93 ILE A CA 1
ATOM 698 C C . ILE A 1 93 ? -14.224 15.639 -5.661 1.00 85.94 93 ILE A C 1
ATOM 700 O O . ILE A 1 93 ? -15.381 15.632 -5.233 1.00 85.94 93 ILE A O 1
ATOM 704 N N . GLY A 1 94 ? -13.246 16.332 -5.080 1.00 84.44 94 GLY A N 1
ATOM 705 C CA . GLY A 1 94 ? -13.358 17.098 -3.849 1.00 84.44 94 GLY A CA 1
ATOM 706 C C . GLY A 1 94 ? -12.937 16.279 -2.628 1.00 84.44 94 GLY A C 1
ATOM 707 O O . GLY A 1 94 ? -13.437 15.173 -2.388 1.00 84.44 94 GLY A O 1
ATOM 708 N N . GLU A 1 95 ? -12.055 16.852 -1.808 1.00 82.75 95 GLU A N 1
ATOM 709 C CA . GLU A 1 95 ? -11.467 16.194 -0.631 1.00 82.75 95 GLU A CA 1
ATOM 710 C C . GLU A 1 95 ? -12.517 15.695 0.367 1.00 82.75 95 GLU A C 1
ATOM 712 O O . GLU A 1 95 ? -12.385 14.605 0.931 1.00 82.75 95 GLU A O 1
ATOM 717 N N . GLU A 1 96 ? -13.602 16.450 0.556 1.00 84.38 96 GLU A N 1
ATOM 718 C CA . GLU A 1 96 ? -14.698 16.047 1.436 1.00 84.38 96 GLU A CA 1
ATOM 719 C C . GLU A 1 96 ? -15.403 14.782 0.944 1.00 84.38 96 GLU A C 1
ATOM 721 O O . GLU A 1 96 ? -15.785 13.929 1.750 1.00 84.38 96 GLU A O 1
ATOM 726 N N . ARG A 1 97 ? -15.578 14.638 -0.377 1.00 85.88 97 ARG A N 1
ATOM 727 C CA . ARG A 1 97 ? -16.237 13.468 -0.968 1.00 85.88 97 ARG A CA 1
ATOM 728 C C . ARG A 1 97 ? -15.347 12.239 -0.862 1.00 85.88 97 ARG A C 1
ATOM 730 O O . ARG A 1 97 ? -15.835 11.188 -0.450 1.00 85.88 97 ARG A O 1
ATOM 737 N N . VAL A 1 98 ? -14.052 12.386 -1.148 1.00 83.06 98 VAL A N 1
ATOM 738 C CA . VAL A 1 98 ? -13.055 11.315 -0.977 1.00 83.06 98 VAL A CA 1
ATOM 739 C C . VAL A 1 98 ? -13.000 10.879 0.485 1.00 83.06 98 VAL A C 1
ATOM 741 O O . VAL A 1 98 ? -13.157 9.698 0.797 1.00 83.06 98 VAL A O 1
ATOM 744 N N . THR A 1 99 ? -12.884 11.840 1.401 1.00 85.25 99 THR A N 1
ATOM 745 C CA . THR A 1 99 ? -12.858 11.577 2.842 1.00 85.25 99 THR A CA 1
ATOM 746 C C . THR A 1 99 ? -14.121 10.853 3.303 1.00 85.25 99 THR A C 1
ATOM 748 O O . THR A 1 99 ? -14.043 9.893 4.069 1.00 85.25 99 THR A O 1
ATOM 751 N N . ARG A 1 100 ? -15.294 11.261 2.809 1.00 86.38 100 ARG A N 1
ATOM 752 C CA . ARG A 1 100 ? -16.571 10.613 3.130 1.00 86.38 100 ARG A CA 1
ATOM 753 C C . ARG A 1 100 ? -16.655 9.190 2.579 1.00 86.38 100 ARG A C 1
ATOM 755 O O . ARG A 1 100 ? -17.134 8.308 3.286 1.00 86.38 100 ARG A O 1
ATOM 762 N N . ALA A 1 101 ? -16.181 8.954 1.356 1.00 85.69 101 ALA A N 1
ATOM 763 C CA . ALA A 1 101 ? -16.146 7.621 0.754 1.00 85.69 101 ALA A CA 1
ATOM 764 C C . ALA A 1 101 ? -15.260 6.661 1.564 1.00 85.69 101 ALA A C 1
ATOM 766 O O . ALA A 1 101 ? -15.647 5.521 1.823 1.00 85.69 101 ALA A O 1
ATOM 767 N N . VAL A 1 102 ? -14.111 7.145 2.037 1.00 84.06 102 VAL A N 1
ATOM 768 C CA . VAL A 1 102 ? -13.194 6.367 2.878 1.00 84.06 102 VAL A CA 1
ATOM 769 C C . VAL A 1 102 ? -13.757 6.131 4.282 1.00 84.06 102 VAL A C 1
ATOM 771 O O . VAL A 1 102 ? -13.668 5.030 4.816 1.00 84.06 102 VAL A O 1
ATOM 774 N N . GLN A 1 103 ? -14.395 7.132 4.889 1.00 85.00 103 GLN A N 1
ATOM 775 C CA . GLN A 1 103 ? -15.106 6.936 6.158 1.00 85.00 103 GLN A CA 1
ATOM 776 C C . GLN A 1 103 ? -16.212 5.885 6.025 1.00 85.00 103 GLN A C 1
ATOM 778 O O . GLN A 1 103 ? -16.391 5.046 6.908 1.00 85.00 103 GLN A O 1
ATOM 783 N N . TRP A 1 104 ? -16.946 5.917 4.913 1.00 88.44 104 TRP A N 1
ATOM 784 C CA . TRP A 1 104 ? -18.006 4.957 4.634 1.00 88.44 104 TRP A CA 1
ATOM 785 C C . TRP A 1 104 ? -17.463 3.534 4.457 1.00 88.44 104 TRP A C 1
ATOM 787 O O . TRP A 1 104 ? -18.048 2.589 4.994 1.00 88.44 104 TRP A O 1
ATOM 797 N N . SER A 1 105 ? -16.321 3.365 3.784 1.00 86.94 105 SER A N 1
ATOM 798 C CA . SER A 1 105 ? -15.714 2.045 3.588 1.00 86.94 105 SER A CA 1
ATOM 799 C C . SER A 1 105 ? -15.184 1.420 4.886 1.00 86.94 105 SER A C 1
ATOM 801 O O . SER A 1 105 ? -15.074 0.199 4.960 1.00 86.94 105 SER A O 1
ATOM 803 N N . GLY A 1 106 ? -14.986 2.187 5.962 1.00 83.81 106 GLY A N 1
ATOM 804 C CA . GLY A 1 106 ? -14.635 1.659 7.289 1.00 83.81 106 GLY A CA 1
ATOM 805 C C . GLY A 1 106 ? -15.754 0.900 8.030 1.00 83.81 106 GLY A C 1
ATOM 806 O O . GLY A 1 106 ? -15.504 0.322 9.095 1.00 83.81 106 GLY A O 1
ATOM 807 N N . ARG A 1 107 ? -16.990 0.887 7.502 1.00 83.06 107 ARG A N 1
ATOM 808 C CA . ARG A 1 107 ? -18.183 0.374 8.204 1.00 83.06 107 ARG A CA 1
ATOM 809 C C . ARG A 1 107 ? -18.210 -1.146 8.376 1.00 83.06 107 ARG A C 1
ATOM 811 O O . ARG A 1 107 ? -18.520 -1.615 9.469 1.00 83.06 107 ARG A O 1
ATOM 818 N N . TYR A 1 108 ? -17.916 -1.903 7.322 1.00 88.81 108 TYR A N 1
ATOM 819 C CA . TYR A 1 108 ? -17.938 -3.369 7.343 1.00 88.81 108 TYR A CA 1
ATOM 820 C C . TYR A 1 108 ? -16.517 -3.923 7.329 1.00 88.81 108 TYR A C 1
ATOM 822 O O . TYR A 1 108 ? -15.642 -3.326 6.715 1.00 88.81 108 TYR A O 1
ATOM 830 N N . ALA A 1 109 ? -16.281 -5.077 7.960 1.00 85.06 109 ALA A N 1
ATOM 831 C CA . ALA A 1 109 ? -14.945 -5.684 8.007 1.00 85.06 109 ALA A CA 1
ATOM 832 C C . ALA A 1 109 ? -14.359 -5.901 6.600 1.00 85.06 109 ALA A C 1
ATOM 834 O O . ALA A 1 109 ? -13.215 -5.541 6.343 1.00 85.06 109 ALA A O 1
ATOM 835 N N . ILE A 1 110 ? -15.181 -6.386 5.660 1.00 89.69 110 ILE A N 1
ATOM 836 C CA . ILE A 1 110 ? -14.776 -6.574 4.261 1.00 89.69 110 ILE A CA 1
ATOM 837 C C . ILE A 1 110 ? -14.330 -5.250 3.653 1.00 89.69 110 ILE A C 1
ATOM 839 O O . ILE A 1 110 ? -13.191 -5.135 3.213 1.00 89.69 110 ILE A O 1
ATOM 843 N N . THR A 1 111 ? -15.184 -4.227 3.673 1.00 90.25 111 THR A N 1
ATOM 844 C CA . THR A 1 111 ? -14.867 -2.932 3.060 1.00 90.25 111 THR A CA 1
ATOM 845 C C . THR A 1 111 ? -13.720 -2.218 3.775 1.00 90.25 111 THR A C 1
ATOM 847 O O . THR A 1 111 ? -12.942 -1.529 3.124 1.00 90.25 111 THR A O 1
ATOM 850 N N . ARG A 1 112 ? -13.560 -2.419 5.086 1.00 93.06 112 ARG A N 1
ATOM 851 C CA . ARG A 1 112 ? -12.507 -1.803 5.901 1.00 93.06 112 ARG A CA 1
ATOM 852 C C . ARG A 1 112 ? -11.118 -2.340 5.583 1.00 93.06 112 ARG A C 1
ATOM 854 O O . ARG A 1 112 ? -10.161 -1.583 5.674 1.00 93.06 112 ARG A O 1
ATOM 861 N N . TYR A 1 113 ? -11.003 -3.616 5.230 1.00 93.12 113 TYR A N 1
ATOM 862 C CA . TYR A 1 113 ? -9.710 -4.249 4.944 1.00 93.12 113 TYR A CA 1
ATOM 863 C C . TYR A 1 113 ? -9.442 -4.452 3.450 1.00 93.12 113 TYR A C 1
ATOM 865 O O . TYR A 1 113 ? -8.356 -4.879 3.081 1.00 93.12 113 TYR A O 1
ATOM 873 N N . THR A 1 114 ? -10.394 -4.095 2.579 1.00 93.19 114 THR A N 1
ATOM 874 C CA . THR A 1 114 ? -10.218 -4.127 1.114 1.00 93.19 114 THR A CA 1
ATOM 875 C C . THR A 1 114 ? -10.376 -2.753 0.487 1.00 93.19 114 THR A C 1
ATOM 877 O O . THR A 1 114 ? -9.419 -2.169 -0.005 1.00 93.19 114 THR A O 1
ATOM 880 N N . LEU A 1 115 ? -11.583 -2.198 0.532 1.00 93.12 115 LEU A N 1
ATOM 881 C CA . LEU A 1 115 ? -11.916 -0.961 -0.158 1.00 93.12 115 LEU A CA 1
ATOM 882 C C . LEU A 1 115 ? -11.261 0.256 0.502 1.00 93.12 115 LEU A C 1
ATOM 884 O O . LEU A 1 115 ? -10.748 1.128 -0.190 1.00 93.12 115 LEU A O 1
ATOM 888 N N . MET A 1 116 ? -11.255 0.323 1.834 1.00 93.44 116 MET A N 1
ATOM 889 C CA . MET A 1 116 ? -10.673 1.443 2.572 1.00 93.44 116 MET A CA 1
ATOM 890 C C . MET A 1 116 ? -9.161 1.583 2.324 1.00 93.44 116 MET A C 1
ATOM 892 O O . MET A 1 116 ? -8.756 2.692 1.983 1.00 93.44 116 MET A O 1
ATOM 896 N N . PRO A 1 117 ? -8.329 0.522 2.405 1.00 94.25 117 PRO A N 1
ATOM 897 C CA . PRO A 1 117 ? -6.901 0.612 2.107 1.00 94.25 117 PRO A CA 1
ATOM 898 C C . PRO A 1 117 ? -6.630 0.921 0.632 1.00 94.25 117 PRO A C 1
ATOM 900 O O . PRO A 1 117 ? -5.787 1.763 0.342 1.00 94.25 117 PRO A O 1
ATOM 903 N N . VAL A 1 118 ? -7.383 0.320 -0.298 1.00 94.25 118 VAL A N 1
ATOM 904 C CA . VAL A 1 118 ? -7.240 0.595 -1.739 1.00 94.25 118 VAL A CA 1
ATOM 905 C C . VAL A 1 118 ? -7.496 2.071 -2.042 1.00 94.25 118 VAL A C 1
ATOM 907 O O . VAL A 1 118 ? -6.666 2.730 -2.669 1.00 94.25 118 VAL A O 1
ATOM 910 N N . LEU A 1 119 ? -8.612 2.615 -1.547 1.00 91.38 119 LEU A N 1
ATOM 911 C CA . LEU A 1 119 ? -8.937 4.032 -1.712 1.00 91.38 119 LEU A CA 1
ATOM 912 C C . LEU A 1 119 ? -7.918 4.928 -1.002 1.00 91.38 119 LEU A C 1
ATOM 914 O O . LEU A 1 119 ? -7.511 5.942 -1.556 1.00 91.38 119 LEU A O 1
ATOM 918 N N . ALA A 1 120 ? -7.479 4.559 0.202 1.00 91.44 120 ALA A N 1
ATOM 919 C CA . ALA A 1 120 ? -6.490 5.322 0.953 1.00 91.44 120 ALA A CA 1
ATOM 920 C C . ALA A 1 120 ? -5.170 5.471 0.189 1.00 91.44 120 ALA A C 1
ATOM 922 O O . ALA A 1 120 ? -4.642 6.574 0.065 1.00 91.44 120 ALA A O 1
ATOM 923 N N . VAL A 1 121 ? -4.651 4.359 -0.327 1.00 92.94 121 VAL A N 1
ATOM 924 C CA . VAL A 1 121 ? -3.337 4.291 -0.969 1.00 92.94 121 VAL A CA 1
ATOM 925 C C . VAL A 1 121 ? -3.347 4.960 -2.341 1.00 92.94 121 VAL A C 1
ATOM 927 O O . VAL A 1 121 ? -2.430 5.713 -2.644 1.00 92.94 121 VAL A O 1
ATOM 930 N N . ILE A 1 122 ? -4.391 4.759 -3.150 1.00 90.06 122 ILE A N 1
ATOM 931 C CA . ILE A 1 122 ? -4.477 5.394 -4.476 1.00 90.06 122 ILE A CA 1
ATOM 932 C C . ILE A 1 122 ? -4.636 6.917 -4.355 1.00 90.06 122 ILE A C 1
ATOM 934 O O . ILE A 1 122 ? -4.107 7.650 -5.187 1.00 90.06 122 ILE A O 1
ATOM 938 N N . MET A 1 123 ? -5.355 7.392 -3.331 1.00 85.12 123 MET A N 1
ATOM 939 C CA . MET A 1 123 ? -5.710 8.810 -3.207 1.00 85.12 123 MET A CA 1
ATOM 940 C C . MET A 1 123 ? -4.673 9.638 -2.444 1.00 85.12 123 MET A C 1
ATOM 942 O O . MET A 1 123 ? -4.421 10.771 -2.837 1.00 85.12 123 MET A O 1
ATOM 946 N N . LEU A 1 124 ? -4.098 9.110 -1.354 1.00 86.00 124 LEU A N 1
ATOM 947 C CA . LEU A 1 124 ? -3.126 9.850 -0.534 1.00 86.00 124 LEU A CA 1
ATOM 948 C C . LEU A 1 124 ? -1.695 9.353 -0.655 1.00 86.00 124 LEU A C 1
ATOM 950 O O . LEU A 1 124 ? -0.817 10.053 -0.171 1.00 86.00 124 LEU A O 1
ATOM 954 N N . THR A 1 125 ? -1.465 8.193 -1.270 1.00 90.38 125 THR A N 1
ATOM 955 C CA . THR A 1 125 ? -0.137 7.572 -1.380 1.00 90.38 125 THR A CA 1
ATOM 956 C C . THR A 1 125 ? 0.509 7.269 -0.014 1.00 90.38 125 THR A C 1
ATOM 958 O O . THR A 1 125 ? -0.000 7.608 1.058 1.00 90.38 125 THR A O 1
ATOM 961 N N . ASN A 1 126 ? 1.607 6.521 -0.018 1.00 91.00 126 ASN A N 1
ATOM 962 C CA . ASN A 1 126 ? 2.428 6.283 1.171 1.00 91.00 126 ASN A CA 1
ATOM 963 C C . ASN A 1 126 ? 3.256 7.549 1.497 1.00 91.00 126 ASN A C 1
ATOM 965 O O . ASN A 1 126 ? 3.844 8.103 0.566 1.00 91.00 126 ASN A O 1
ATOM 969 N N . PRO A 1 127 ? 3.365 8.023 2.761 1.00 90.25 127 PRO A N 1
ATOM 970 C CA . PRO A 1 127 ? 2.787 7.517 4.020 1.00 90.25 127 PRO A CA 1
ATOM 971 C C . PRO A 1 127 ? 1.444 8.138 4.421 1.00 90.25 127 PRO A C 1
ATOM 973 O O . PRO A 1 127 ? 0.871 7.795 5.457 1.00 90.25 127 PRO A O 1
ATOM 976 N N . MET A 1 128 ? 0.914 9.068 3.633 1.00 89.69 128 MET A N 1
ATOM 977 C CA . MET A 1 128 ? -0.268 9.836 4.024 1.00 89.69 128 MET A CA 1
ATOM 978 C C . MET A 1 128 ? -1.549 8.988 4.093 1.00 89.69 128 MET A C 1
ATOM 980 O O . MET A 1 128 ? -2.460 9.316 4.860 1.00 89.69 128 MET A O 1
ATOM 984 N N . CYS A 1 129 ? -1.612 7.861 3.382 1.00 91.75 129 CYS A N 1
ATOM 985 C CA . CYS A 1 129 ? -2.722 6.907 3.420 1.00 91.75 129 CYS A CA 1
ATOM 986 C C . CYS A 1 129 ? -3.038 6.391 4.839 1.00 91.75 129 CYS A C 1
ATOM 988 O O . CYS A 1 129 ? -4.208 6.168 5.166 1.00 91.75 129 CYS A O 1
ATOM 990 N N . TYR A 1 130 ? -2.037 6.281 5.723 1.00 93.56 130 TYR A N 1
ATOM 991 C CA . TYR A 1 130 ? -2.225 5.800 7.097 1.00 93.56 130 TYR A CA 1
ATOM 992 C C . TYR A 1 130 ? -3.058 6.758 7.954 1.00 93.56 130 TYR A C 1
ATOM 994 O O . TYR A 1 130 ? -3.709 6.336 8.914 1.00 93.56 130 TYR A O 1
ATOM 1002 N N . SER A 1 131 ? -3.117 8.040 7.580 1.00 90.56 131 SER A N 1
ATOM 1003 C CA . SER A 1 131 ? -3.905 9.050 8.293 1.00 90.56 131 SER A CA 1
ATOM 1004 C C . SER A 1 131 ? -5.406 8.735 8.311 1.00 90.56 131 SER A C 1
ATOM 1006 O O . SER A 1 131 ? -6.116 9.157 9.228 1.00 90.56 131 SER A O 1
ATOM 1008 N N . PHE A 1 132 ? -5.903 7.936 7.363 1.00 90.06 132 PHE A N 1
ATOM 1009 C CA . PHE A 1 132 ? -7.292 7.485 7.345 1.00 90.06 132 PHE A CA 1
ATOM 1010 C C . PHE A 1 132 ? -7.641 6.468 8.433 1.00 90.06 132 PHE A C 1
ATOM 1012 O O . PHE A 1 132 ? -8.820 6.328 8.765 1.00 90.06 132 PHE A O 1
ATOM 1019 N N . GLY A 1 133 ? -6.644 5.881 9.102 1.00 88.44 133 GLY A N 1
ATOM 1020 C CA . GLY A 1 133 ? -6.853 5.105 10.325 1.00 88.44 133 GLY A CA 1
ATOM 1021 C C . GLY A 1 133 ? -7.522 5.918 11.443 1.00 88.44 133 GLY A C 1
ATOM 1022 O O . GLY A 1 133 ? -8.184 5.348 12.307 1.00 88.44 133 GLY A O 1
ATOM 1023 N N . LYS A 1 134 ? -7.463 7.261 11.399 1.00 89.06 134 LYS A N 1
ATOM 1024 C CA . LYS A 1 134 ? -8.184 8.140 12.341 1.00 89.06 134 LYS A CA 1
ATOM 1025 C C . LYS A 1 134 ? -9.710 7.995 12.284 1.00 89.06 134 LYS A C 1
ATOM 1027 O O . LYS A 1 134 ? -10.398 8.471 13.184 1.00 89.06 134 LYS A O 1
ATOM 1032 N N . PHE A 1 135 ? -10.243 7.394 11.218 1.00 88.62 135 PHE A N 1
ATOM 1033 C CA . PHE A 1 135 ? -11.673 7.135 11.042 1.00 88.62 135 PHE A CA 1
ATOM 1034 C C . PHE A 1 135 ? -12.107 5.755 11.539 1.00 88.62 135 PHE A C 1
ATOM 1036 O O . PHE A 1 135 ? -13.268 5.389 11.359 1.00 88.62 135 PHE A O 1
ATOM 1043 N N . LEU A 1 136 ? -11.206 5.009 12.178 1.00 90.19 136 LEU A N 1
ATOM 1044 C CA . LEU A 1 136 ? -11.491 3.703 12.747 1.00 90.19 136 LEU A CA 1
ATOM 1045 C C . LEU A 1 136 ? -11.386 3.720 14.279 1.00 90.19 136 LEU A C 1
ATOM 1047 O O . LEU A 1 136 ? -10.569 4.466 14.831 1.00 90.19 136 LEU A O 1
ATOM 1051 N N . PRO A 1 137 ? -12.182 2.877 14.962 1.00 89.50 137 PRO A N 1
ATOM 1052 C CA . PRO A 1 137 ? -11.980 2.530 16.365 1.00 89.50 137 PRO A CA 1
ATOM 1053 C C . PRO A 1 137 ? -10.547 2.071 16.643 1.00 89.50 137 PRO A C 1
ATOM 1055 O O . PRO A 1 137 ? -9.891 1.499 15.768 1.00 89.50 137 PRO A O 1
ATOM 1058 N N . GLU A 1 138 ? -10.080 2.267 17.874 1.00 89.38 138 GLU A N 1
ATOM 1059 C CA . GLU A 1 138 ? -8.678 2.038 18.243 1.00 89.38 138 GLU A CA 1
ATOM 1060 C C . GLU A 1 138 ? -8.255 0.588 17.987 1.00 89.38 138 GLU A C 1
ATOM 1062 O O . GLU A 1 138 ? -7.201 0.334 17.405 1.00 89.38 138 GLU A O 1
ATOM 1067 N N . ARG A 1 139 ? -9.139 -0.367 18.303 1.00 90.56 139 ARG A N 1
ATOM 1068 C CA . ARG A 1 139 ? -8.912 -1.806 18.086 1.00 90.56 139 ARG A CA 1
ATOM 1069 C C . ARG A 1 139 ? -8.677 -2.194 16.624 1.00 90.56 139 ARG A C 1
ATOM 1071 O O . ARG A 1 139 ? -8.087 -3.232 16.350 1.00 90.56 139 ARG A O 1
ATOM 1078 N N . GLN A 1 140 ? -9.154 -1.384 15.683 1.00 92.62 140 GLN A N 1
ATOM 1079 C CA . GLN A 1 140 ? -9.162 -1.702 14.252 1.00 92.62 140 GLN A CA 1
ATOM 1080 C C . GLN A 1 140 ? -8.043 -1.008 13.477 1.00 92.62 140 GLN A C 1
ATOM 1082 O O . GLN A 1 140 ? -7.775 -1.382 12.333 1.00 92.62 140 GLN A O 1
ATOM 1087 N N . LYS A 1 141 ? -7.365 -0.033 14.093 1.00 93.19 141 LYS A N 1
ATOM 1088 C CA . LYS A 1 141 ? -6.246 0.688 13.479 1.00 93.19 141 LYS A CA 1
ATOM 1089 C C . LYS A 1 141 ? -5.059 -0.216 13.135 1.00 93.19 141 LYS A C 1
ATOM 1091 O O . LYS A 1 141 ? -4.569 -0.068 12.017 1.00 93.19 141 LYS A O 1
ATOM 1096 N N . PRO A 1 142 ? -4.627 -1.175 13.985 1.00 94.44 142 PRO A N 1
ATOM 1097 C CA . PRO A 1 142 ? -3.526 -2.074 13.630 1.00 94.44 142 PRO A CA 1
ATOM 1098 C C . PRO A 1 142 ? -3.827 -2.904 12.378 1.00 94.44 142 PRO A C 1
ATOM 1100 O O . PRO A 1 142 ? -3.004 -2.991 11.474 1.00 94.44 142 PRO A O 1
ATOM 1103 N N . ALA A 1 143 ? -5.044 -3.444 12.281 1.00 95.31 143 ALA A N 1
ATOM 1104 C CA . ALA A 1 143 ? -5.488 -4.228 11.132 1.00 95.31 143 ALA A CA 1
ATOM 1105 C C . ALA A 1 143 ? -5.602 -3.397 9.844 1.00 95.31 143 ALA A C 1
ATOM 1107 O O . ALA A 1 143 ? -5.248 -3.867 8.762 1.00 95.31 143 ALA A O 1
ATOM 1108 N N . PHE A 1 144 ? -6.068 -2.148 9.948 1.00 95.88 144 PHE A N 1
ATOM 1109 C CA . PHE A 1 144 ? -6.078 -1.228 8.812 1.00 95.88 144 PHE A CA 1
ATOM 1110 C C . PHE A 1 144 ? -4.663 -0.861 8.368 1.00 95.88 144 PHE A C 1
ATOM 1112 O O . PHE A 1 144 ? -4.391 -0.893 7.172 1.00 95.88 144 PHE A O 1
ATOM 1119 N N . TYR A 1 145 ? -3.770 -0.549 9.311 1.00 95.56 145 TYR A N 1
ATOM 1120 C CA . TYR A 1 145 ? -2.372 -0.254 9.010 1.00 95.56 145 TYR A CA 1
ATOM 1121 C C . TYR A 1 145 ? -1.716 -1.425 8.279 1.00 95.56 145 TYR A C 1
ATOM 1123 O O . TYR A 1 145 ? -1.140 -1.225 7.216 1.00 95.56 145 TYR A O 1
ATOM 1131 N N . ASP A 1 146 ? -1.893 -2.644 8.792 1.00 96.19 146 ASP A N 1
ATOM 1132 C CA . ASP A 1 146 ? -1.384 -3.866 8.174 1.00 96.19 146 ASP A CA 1
ATOM 1133 C C . ASP A 1 146 ? -1.934 -4.084 6.753 1.00 96.19 146 ASP A C 1
ATOM 1135 O O . ASP A 1 146 ? -1.189 -4.385 5.819 1.00 96.19 146 ASP A O 1
ATOM 1139 N N . SER A 1 147 ? -3.232 -3.851 6.555 1.00 95.69 147 SER A N 1
ATOM 1140 C CA . SER A 1 147 ? -3.853 -3.939 5.228 1.00 95.69 147 SER A CA 1
ATOM 1141 C C . SER A 1 147 ? -3.308 -2.867 4.274 1.00 95.69 147 SER A C 1
ATOM 1143 O O . SER A 1 147 ? -3.019 -3.160 3.119 1.00 95.69 147 SER A O 1
ATOM 1145 N N . ALA A 1 148 ? -3.140 -1.627 4.741 1.00 95.31 148 ALA A N 1
ATOM 1146 C CA . ALA A 1 148 ? -2.650 -0.515 3.930 1.00 95.31 148 ALA A CA 1
ATOM 1147 C C . ALA A 1 148 ? -1.180 -0.691 3.548 1.00 95.31 148 ALA A C 1
ATOM 1149 O O . ALA A 1 148 ? -0.867 -0.619 2.363 1.00 95.31 148 ALA A O 1
ATOM 1150 N N . VAL A 1 149 ? -0.302 -0.997 4.510 1.00 94.31 149 VAL A N 1
ATOM 1151 C CA . VAL A 1 149 ? 1.130 -1.210 4.246 1.00 94.31 149 VAL A CA 1
ATOM 1152 C C . VAL A 1 149 ? 1.349 -2.421 3.339 1.00 94.31 149 VAL A C 1
ATOM 1154 O O . VAL A 1 149 ? 2.184 -2.396 2.447 1.00 94.31 149 VAL A O 1
ATOM 1157 N N . SER A 1 150 ? 0.524 -3.460 3.462 1.00 93.94 150 SER A N 1
ATOM 1158 C CA . SER A 1 150 ? 0.597 -4.601 2.546 1.00 93.94 150 SER A CA 1
ATOM 1159 C C . SER A 1 150 ? 0.144 -4.243 1.129 1.00 93.94 150 SER A C 1
ATOM 1161 O O . SER A 1 150 ? 0.626 -4.836 0.167 1.00 93.94 150 SER A O 1
ATOM 1163 N N . PHE A 1 151 ? -0.771 -3.278 0.974 1.00 95.44 151 PHE A N 1
ATOM 1164 C CA . PHE A 1 151 ? -1.272 -2.859 -0.335 1.00 95.44 151 PHE A CA 1
AT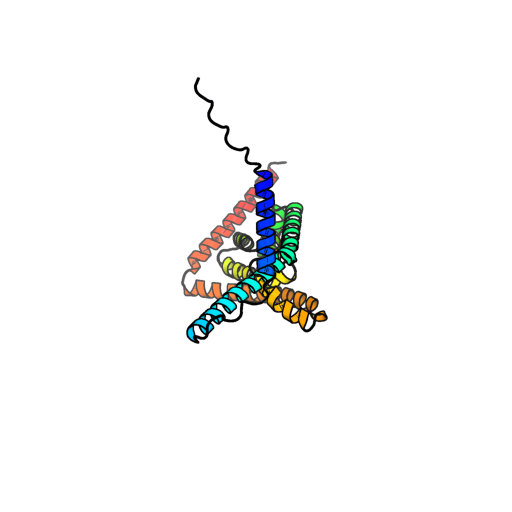OM 1165 C C . PHE A 1 151 ? -0.330 -1.898 -1.069 1.00 95.44 151 PHE A C 1
ATOM 1167 O O . PHE A 1 151 ? -0.417 -1.789 -2.294 1.00 95.44 151 PHE A O 1
ATOM 1174 N N . VAL A 1 152 ? 0.591 -1.227 -0.366 1.00 94.06 152 VAL A N 1
ATOM 1175 C CA . VAL A 1 152 ? 1.513 -0.289 -1.020 1.00 94.06 152 VAL A CA 1
ATOM 1176 C C . VAL A 1 152 ? 2.501 -0.979 -1.970 1.00 94.06 152 VAL A C 1
ATOM 1178 O O . VAL A 1 152 ? 3.046 -0.297 -2.833 1.00 94.06 152 VAL A O 1
ATOM 1181 N N . HIS A 1 153 ? 2.675 -2.308 -1.911 1.00 91.06 153 HIS A N 1
ATOM 1182 C CA . HIS A 1 153 ? 3.454 -3.040 -2.920 1.00 91.06 153 HIS A CA 1
ATOM 1183 C C . HIS A 1 153 ? 2.621 -3.423 -4.158 1.00 91.06 153 HIS A C 1
ATOM 1185 O O . HIS A 1 153 ? 2.996 -3.014 -5.258 1.00 91.06 153 HIS A O 1
ATOM 1191 N N . PRO A 1 154 ? 1.488 -4.154 -4.049 1.00 92.38 154 PRO A N 1
ATOM 1192 C CA . PRO A 1 154 ? 0.702 -4.599 -5.206 1.00 92.38 154 PRO A CA 1
ATOM 1193 C C . PRO A 1 154 ? 0.182 -3.468 -6.092 1.00 92.38 154 PRO A C 1
ATOM 1195 O O . PRO A 1 154 ? 0.112 -3.606 -7.316 1.00 92.38 154 PRO A O 1
ATOM 1198 N N . VAL A 1 155 ? -0.143 -2.328 -5.475 1.00 92.38 155 VAL A N 1
ATOM 1199 C CA . VAL A 1 155 ? -0.667 -1.138 -6.153 1.00 92.38 155 VAL A CA 1
ATOM 1200 C C . VAL A 1 155 ? 0.303 -0.573 -7.196 1.00 92.38 155 VAL A C 1
ATOM 1202 O O . VAL A 1 155 ? -0.146 -0.011 -8.191 1.00 92.38 155 VAL A O 1
ATOM 1205 N N . THR A 1 156 ? 1.616 -0.772 -7.018 1.00 91.00 156 THR A N 1
ATOM 1206 C CA . THR A 1 156 ? 2.662 -0.189 -7.879 1.00 91.00 156 THR A CA 1
ATOM 1207 C C . THR A 1 156 ? 2.633 -0.693 -9.320 1.00 91.00 156 THR A C 1
ATOM 1209 O O . THR A 1 156 ? 3.110 0.002 -10.212 1.00 91.00 156 THR A O 1
ATOM 1212 N N . SER A 1 157 ? 2.024 -1.857 -9.563 1.00 88.38 157 SER A N 1
ATOM 1213 C CA . SER A 1 157 ? 1.865 -2.421 -10.910 1.00 88.38 157 SER A CA 1
ATOM 1214 C C . SER A 1 157 ? 0.956 -1.594 -11.826 1.00 88.38 157 SER A C 1
ATOM 1216 O O . SER A 1 157 ? 1.167 -1.585 -13.036 1.00 88.38 157 SER A O 1
ATOM 1218 N N . PHE A 1 158 ? -0.023 -0.879 -11.258 1.00 87.62 158 PHE A N 1
ATOM 1219 C CA . PHE A 1 158 ? -0.944 0.000 -11.994 1.00 87.62 158 PHE A CA 1
ATOM 1220 C C . PHE A 1 158 ? -0.782 1.475 -11.623 1.00 87.62 158 PHE A C 1
ATOM 1222 O O . PHE A 1 158 ? -0.915 2.350 -12.474 1.00 87.62 158 PHE A O 1
ATOM 1229 N N . PHE A 1 159 ? -0.500 1.750 -10.351 1.00 88.88 159 PHE A N 1
ATOM 1230 C CA . PHE A 1 159 ? -0.417 3.088 -9.776 1.00 88.88 159 PHE A CA 1
ATOM 1231 C C . PHE A 1 159 ? 0.940 3.269 -9.082 1.00 88.88 159 PHE A C 1
ATOM 1233 O O . PHE A 1 159 ? 1.021 3.310 -7.850 1.00 88.88 159 PHE A O 1
ATOM 1240 N N . PRO A 1 160 ? 2.035 3.360 -9.850 1.00 85.69 160 PRO A N 1
ATOM 1241 C CA . PRO A 1 160 ? 3.386 3.453 -9.301 1.00 85.69 160 PRO A CA 1
ATOM 1242 C C . PRO A 1 160 ? 3.623 4.725 -8.467 1.00 85.69 160 PRO A C 1
ATOM 1244 O O . PRO A 1 160 ? 4.447 4.721 -7.555 1.00 85.69 160 PRO A O 1
ATOM 1247 N N . GLN A 1 161 ? 2.852 5.791 -8.698 1.00 86.19 161 GLN A N 1
ATOM 1248 C CA . GLN A 1 161 ? 2.878 7.014 -7.893 1.00 86.19 161 GLN A CA 1
ATOM 1249 C C . GLN A 1 161 ? 2.390 6.803 -6.451 1.00 86.19 161 GLN A C 1
ATOM 1251 O O . GLN A 1 161 ? 2.734 7.582 -5.565 1.00 86.19 161 GLN A O 1
ATOM 1256 N N . ALA A 1 162 ? 1.591 5.758 -6.200 1.00 88.75 162 ALA A N 1
ATOM 1257 C CA . ALA A 1 162 ? 1.038 5.487 -4.876 1.00 88.75 162 ALA A CA 1
ATOM 1258 C C . ALA A 1 162 ? 2.113 5.075 -3.857 1.00 88.75 162 ALA A C 1
ATOM 1260 O O . ALA A 1 162 ? 1.923 5.255 -2.652 1.00 88.75 162 ALA A O 1
ATOM 1261 N N . ASN A 1 163 ? 3.242 4.541 -4.331 1.00 90.50 163 ASN A N 1
ATOM 1262 C CA . ASN A 1 163 ? 4.374 4.167 -3.496 1.00 90.50 163 ASN A CA 1
ATOM 1263 C C . ASN A 1 163 ? 5.677 4.145 -4.305 1.00 90.50 163 ASN A C 1
ATOM 1265 O O . ASN A 1 163 ? 6.263 3.093 -4.566 1.00 90.50 163 ASN A O 1
ATOM 1269 N N . ALA A 1 164 ? 6.136 5.332 -4.703 1.00 81.31 164 ALA A N 1
ATOM 1270 C CA . ALA A 1 164 ? 7.364 5.477 -5.482 1.00 81.31 164 ALA A CA 1
ATOM 1271 C C . ALA A 1 164 ? 8.591 4.871 -4.772 1.00 81.31 164 ALA A C 1
ATOM 1273 O O . ALA A 1 164 ? 9.492 4.359 -5.433 1.00 81.31 164 ALA A O 1
ATOM 1274 N N . GLY A 1 165 ? 8.594 4.878 -3.432 1.00 80.06 165 GLY A N 1
ATOM 1275 C CA . GLY A 1 165 ? 9.690 4.371 -2.610 1.00 80.06 165 GLY A CA 1
ATOM 1276 C C . GLY A 1 165 ? 9.981 2.882 -2.783 1.00 80.06 165 GLY A C 1
ATOM 1277 O O . GLY A 1 165 ? 11.109 2.483 -2.548 1.00 80.06 165 GLY A O 1
ATOM 1278 N N . GLU A 1 166 ? 9.024 2.070 -3.237 1.00 83.62 166 GLU A N 1
ATOM 1279 C CA . GLU A 1 166 ? 9.205 0.617 -3.408 1.00 83.62 166 GLU A CA 1
ATOM 1280 C C . GLU A 1 166 ? 9.047 0.157 -4.858 1.00 83.62 166 GLU A C 1
ATOM 1282 O O . GLU A 1 166 ? 9.030 -1.041 -5.151 1.00 83.62 166 GLU A O 1
ATOM 1287 N N . LEU A 1 167 ? 8.968 1.102 -5.797 1.00 83.44 167 LEU A N 1
ATOM 1288 C CA . LEU A 1 167 ? 8.788 0.799 -7.212 1.00 83.44 167 LEU A CA 1
ATOM 1289 C C . LEU A 1 167 ? 9.909 -0.093 -7.767 1.00 83.44 167 LEU A C 1
ATOM 1291 O O . LEU A 1 167 ? 9.674 -0.901 -8.665 1.00 83.44 167 LEU A O 1
ATOM 1295 N N . PHE A 1 168 ? 11.112 0.003 -7.199 1.00 82.44 168 PHE A N 1
ATOM 1296 C CA . PHE A 1 168 ? 12.248 -0.841 -7.561 1.00 82.44 168 PHE A CA 1
ATOM 1297 C C . PHE A 1 168 ? 11.969 -2.340 -7.368 1.00 82.44 168 PHE A C 1
ATOM 1299 O O . PHE A 1 168 ? 12.480 -3.151 -8.136 1.00 82.44 168 PHE A O 1
ATOM 1306 N N . VAL A 1 169 ? 11.130 -2.723 -6.398 1.00 85.50 169 VAL A N 1
ATOM 1307 C CA . VAL A 1 169 ? 10.769 -4.128 -6.157 1.00 85.50 169 VAL A CA 1
ATOM 1308 C C . VAL A 1 169 ? 9.933 -4.657 -7.320 1.00 85.50 169 VAL A C 1
ATOM 1310 O O . VAL A 1 169 ? 10.249 -5.699 -7.896 1.00 85.50 169 VAL A O 1
ATOM 1313 N N . TRP A 1 170 ? 8.898 -3.909 -7.717 1.00 88.38 170 TRP A N 1
ATOM 1314 C CA . TRP A 1 170 ? 8.060 -4.267 -8.862 1.00 88.38 170 TRP A CA 1
ATOM 1315 C C . TRP A 1 170 ? 8.858 -4.264 -10.167 1.00 88.38 170 TRP A C 1
ATOM 1317 O O . TRP A 1 170 ? 8.775 -5.219 -10.941 1.00 88.38 170 TRP A O 1
ATOM 1327 N N . MET A 1 171 ? 9.661 -3.226 -10.411 1.00 84.69 171 MET A N 1
ATOM 1328 C CA . MET A 1 171 ? 10.480 -3.138 -11.622 1.00 84.69 171 MET A CA 1
ATOM 1329 C C . MET A 1 171 ? 11.514 -4.262 -11.695 1.00 84.69 171 MET A C 1
ATOM 1331 O O . MET A 1 171 ? 11.690 -4.841 -12.760 1.00 84.69 171 MET A O 1
ATOM 1335 N N . GLY A 1 172 ? 12.134 -4.638 -10.573 1.00 83.75 172 GLY A N 1
ATOM 1336 C CA . GLY A 1 172 ? 13.079 -5.753 -10.529 1.00 83.75 172 GLY A CA 1
ATOM 1337 C C . GLY A 1 172 ? 12.443 -7.085 -10.937 1.00 83.75 172 GLY A C 1
ATOM 1338 O O . GLY A 1 172 ? 12.966 -7.785 -11.804 1.00 83.75 172 GLY A O 1
ATOM 1339 N N . VAL A 1 173 ? 11.280 -7.419 -10.366 1.00 85.31 173 VAL A N 1
ATOM 1340 C CA . VAL A 1 173 ? 10.562 -8.665 -10.694 1.00 85.31 173 VAL A CA 1
ATOM 1341 C C . VAL A 1 173 ? 10.023 -8.635 -12.126 1.00 85.31 173 VAL A C 1
ATOM 1343 O O . VAL A 1 173 ? 10.179 -9.595 -12.885 1.00 85.31 173 VAL A O 1
ATOM 1346 N N . SER A 1 174 ? 9.393 -7.529 -12.513 1.00 87.38 174 SER A N 1
ATOM 1347 C CA . SER A 1 174 ? 8.726 -7.412 -13.808 1.00 87.38 174 SER A CA 1
ATOM 1348 C C . SER A 1 174 ? 9.706 -7.304 -14.981 1.00 87.38 174 SER A C 1
ATOM 1350 O O . SER A 1 174 ? 9.400 -7.833 -16.048 1.00 87.38 174 SER A O 1
ATOM 1352 N N . ALA A 1 175 ? 10.908 -6.744 -14.792 1.00 85.69 175 ALA A N 1
ATOM 1353 C CA . ALA A 1 175 ? 11.962 -6.723 -15.809 1.00 85.69 175 ALA A CA 1
ATOM 1354 C C . ALA A 1 175 ? 12.424 -8.136 -16.202 1.00 85.69 175 ALA A C 1
ATOM 1356 O O . ALA A 1 175 ? 12.633 -8.416 -17.384 1.00 85.69 175 ALA A O 1
ATOM 1357 N N . GLY A 1 176 ? 12.528 -9.051 -15.231 1.00 85.31 176 GLY A N 1
ATOM 1358 C CA . GLY A 1 176 ? 12.850 -10.454 -15.498 1.00 85.31 176 GLY A CA 1
ATOM 1359 C C . GLY A 1 176 ? 11.792 -11.136 -16.368 1.00 85.31 176 GLY A C 1
ATOM 1360 O O . GLY A 1 176 ? 12.124 -11.816 -17.339 1.00 85.31 176 GLY A O 1
ATOM 1361 N N . VAL A 1 177 ? 10.511 -10.898 -16.068 1.00 89.75 177 VAL A N 1
ATOM 1362 C CA . VAL A 1 177 ? 9.394 -11.437 -16.861 1.00 89.75 177 VAL A CA 1
ATOM 1363 C C . VAL A 1 177 ? 9.319 -10.783 -18.235 1.00 89.75 177 VAL A C 1
ATOM 1365 O O . VAL A 1 177 ? 9.127 -11.489 -19.216 1.00 89.75 177 VAL A O 1
ATOM 1368 N N . LEU A 1 178 ? 9.550 -9.475 -18.340 1.00 87.69 178 LEU A N 1
ATOM 1369 C CA . LEU A 1 178 ? 9.563 -8.770 -19.620 1.00 87.69 178 LEU A CA 1
ATOM 1370 C C . LEU A 1 178 ? 10.649 -9.313 -20.562 1.00 87.69 178 LEU A C 1
ATOM 1372 O O . LEU A 1 178 ? 10.423 -9.419 -21.763 1.00 87.69 178 LEU A O 1
ATOM 1376 N N . LYS A 1 179 ? 11.805 -9.709 -20.014 1.00 88.62 179 LYS A N 1
ATOM 1377 C CA . LYS A 1 179 ? 12.897 -10.327 -20.777 1.00 88.62 179 LYS A CA 1
ATOM 1378 C C . LYS A 1 179 ? 12.597 -11.771 -21.196 1.00 88.62 179 LYS A C 1
ATOM 1380 O O . LYS A 1 179 ? 12.993 -12.171 -22.285 1.00 88.62 179 LYS A O 1
ATOM 1385 N N . ALA A 1 180 ? 11.958 -12.560 -20.332 1.00 92.94 180 ALA A N 1
ATOM 1386 C CA . ALA A 1 180 ? 11.753 -13.994 -20.559 1.00 92.94 180 ALA A CA 1
ATOM 1387 C C . ALA A 1 180 ? 10.437 -14.339 -21.282 1.00 92.94 180 ALA A C 1
ATOM 1389 O O . ALA A 1 180 ? 10.392 -15.311 -22.031 1.00 92.94 180 ALA A O 1
ATOM 1390 N N . ALA A 1 181 ? 9.369 -13.586 -21.020 1.00 91.44 181 ALA A N 1
ATOM 1391 C CA . ALA A 1 181 ? 8.008 -13.826 -21.498 1.00 91.44 181 ALA A CA 1
ATOM 1392 C C . ALA A 1 181 ? 7.213 -12.498 -21.532 1.00 91.44 181 ALA A C 1
ATOM 1394 O O . ALA A 1 181 ? 6.348 -12.266 -20.673 1.00 91.44 181 ALA A O 1
ATOM 1395 N N . PRO A 1 182 ? 7.515 -11.589 -22.480 1.00 89.88 182 PRO A N 1
ATOM 1396 C CA . PRO A 1 182 ? 6.914 -10.255 -22.541 1.00 89.88 182 PRO A CA 1
ATOM 1397 C C . PRO A 1 182 ? 5.385 -10.285 -22.658 1.00 89.88 182 PRO A C 1
ATOM 1399 O O . PRO A 1 182 ? 4.700 -9.439 -22.085 1.00 89.88 182 PRO A O 1
ATOM 1402 N N . GLU A 1 183 ? 4.825 -11.298 -23.319 1.00 91.81 183 GLU A N 1
ATOM 1403 C CA . GLU A 1 183 ? 3.383 -11.501 -23.457 1.00 91.81 183 GLU A CA 1
ATOM 1404 C C . GLU A 1 183 ? 2.670 -11.741 -22.114 1.00 91.81 183 GLU A C 1
ATOM 1406 O O . GLU A 1 183 ? 1.468 -11.505 -21.995 1.00 91.81 183 GLU A O 1
ATOM 1411 N N . LYS A 1 184 ? 3.404 -12.166 -21.076 1.00 92.50 184 LYS A N 1
ATOM 1412 C CA . LYS A 1 184 ? 2.863 -12.413 -19.730 1.00 92.50 184 LYS A CA 1
ATOM 1413 C C . LYS A 1 184 ? 2.951 -11.204 -18.804 1.00 92.50 184 LYS A C 1
ATOM 1415 O O . LYS A 1 184 ? 2.389 -11.259 -17.711 1.00 92.50 184 LYS A O 1
ATOM 1420 N N . TYR A 1 185 ? 3.602 -10.115 -19.214 1.00 88.31 185 TYR A N 1
ATOM 1421 C CA . TYR A 1 185 ? 3.788 -8.928 -18.373 1.00 88.31 185 TYR A CA 1
ATOM 1422 C C . TYR A 1 185 ? 2.453 -8.354 -17.872 1.00 88.31 185 TYR A C 1
ATOM 1424 O O . TYR A 1 185 ? 2.274 -8.131 -16.674 1.00 88.31 185 TYR A O 1
ATOM 1432 N N . ALA A 1 186 ? 1.480 -8.178 -18.772 1.00 89.12 186 ALA A N 1
ATOM 1433 C CA . ALA A 1 186 ? 0.170 -7.631 -18.416 1.00 89.12 186 ALA A CA 1
ATOM 1434 C C . ALA A 1 186 ? -0.606 -8.555 -17.462 1.00 89.12 186 ALA A C 1
ATOM 1436 O O . ALA A 1 186 ? -1.238 -8.088 -16.513 1.00 89.12 186 ALA A O 1
ATOM 1437 N N . LEU A 1 187 ? -0.517 -9.872 -17.678 1.00 92.62 187 LEU A N 1
ATOM 1438 C CA . LEU A 1 187 ? -1.133 -10.861 -16.797 1.00 92.62 187 LEU A CA 1
ATOM 1439 C C . LEU A 1 187 ? -0.495 -10.834 -15.403 1.00 92.62 187 LEU A C 1
ATOM 1441 O O . LEU A 1 187 ? -1.211 -10.882 -14.407 1.00 92.62 187 LEU A O 1
ATOM 1445 N N . LEU A 1 188 ? 0.833 -10.715 -15.324 1.00 92.69 188 LEU A N 1
ATOM 1446 C CA . LEU A 1 188 ? 1.546 -10.584 -14.057 1.00 92.69 188 LEU A CA 1
ATOM 1447 C C . LEU A 1 188 ? 1.096 -9.337 -13.295 1.00 92.69 188 LEU A C 1
ATOM 1449 O O . LEU A 1 188 ? 0.783 -9.449 -12.115 1.00 92.69 188 LEU A O 1
ATOM 1453 N N . ALA A 1 189 ? 1.034 -8.177 -13.955 1.00 91.50 189 ALA A N 1
ATOM 1454 C CA . ALA A 1 189 ? 0.590 -6.929 -13.332 1.00 91.50 189 ALA A CA 1
ATOM 1455 C C . ALA A 1 189 ? -0.831 -7.060 -12.766 1.00 91.50 189 ALA A C 1
ATOM 1457 O O . ALA A 1 189 ? -1.073 -6.747 -11.599 1.00 91.50 189 ALA A O 1
ATOM 1458 N N . LEU A 1 190 ? -1.750 -7.619 -13.558 1.00 93.25 190 LEU A N 1
ATOM 1459 C CA . LEU A 1 190 ? -3.126 -7.861 -13.135 1.00 93.25 190 LEU A CA 1
ATOM 1460 C C . LEU A 1 190 ? -3.206 -8.806 -11.931 1.00 93.25 190 LEU A C 1
ATOM 1462 O O . LEU A 1 190 ? -3.871 -8.492 -10.944 1.00 93.25 190 LEU A O 1
ATOM 1466 N N . LEU A 1 191 ? -2.531 -9.956 -11.994 1.00 94.38 191 LEU A N 1
ATOM 1467 C CA . LEU A 1 191 ? -2.543 -10.935 -10.910 1.00 94.38 191 LEU A CA 1
ATOM 1468 C C . LEU A 1 191 ? -1.884 -10.384 -9.650 1.00 94.38 191 LEU A C 1
ATOM 1470 O O . LEU A 1 191 ? -2.418 -10.579 -8.565 1.00 94.38 191 LEU A O 1
ATOM 1474 N N . TYR A 1 192 ? -0.773 -9.664 -9.783 1.00 93.38 192 TYR A N 1
ATOM 1475 C CA . TYR A 1 192 ? -0.085 -9.044 -8.658 1.00 93.38 192 TYR A CA 1
ATOM 1476 C C . TYR A 1 192 ? -1.016 -8.084 -7.907 1.00 93.38 192 TYR A C 1
ATOM 1478 O O . TYR A 1 192 ? -1.153 -8.189 -6.689 1.00 93.38 192 TYR A O 1
ATOM 1486 N N . PHE A 1 193 ? -1.752 -7.237 -8.632 1.00 94.50 193 PHE A N 1
ATOM 1487 C CA . PHE A 1 193 ? -2.743 -6.331 -8.051 1.00 94.50 193 PHE A CA 1
ATOM 1488 C C . PHE A 1 193 ? -3.932 -7.061 -7.407 1.00 94.50 193 PHE A C 1
ATOM 1490 O O . PHE A 1 193 ? -4.282 -6.786 -6.258 1.00 94.50 193 PHE A O 1
ATOM 1497 N N . LEU A 1 194 ? -4.549 -8.012 -8.121 1.00 94.94 194 LEU A N 1
ATOM 1498 C CA . LEU A 1 194 ? -5.737 -8.732 -7.644 1.00 94.94 194 LEU A CA 1
ATOM 1499 C C . LEU A 1 194 ? -5.430 -9.633 -6.446 1.00 94.94 194 LEU A C 1
ATOM 1501 O O . LEU A 1 194 ? -6.166 -9.621 -5.459 1.00 94.94 194 LEU A O 1
ATOM 1505 N N . VAL A 1 195 ? -4.330 -10.385 -6.504 1.00 96.06 195 VAL A N 1
ATOM 1506 C CA . VAL A 1 195 ? -3.851 -11.186 -5.371 1.00 96.06 195 VAL A CA 1
ATOM 1507 C C . VAL A 1 195 ? -3.523 -10.267 -4.202 1.00 96.06 195 VAL A C 1
ATOM 1509 O O . VAL A 1 195 ? -3.885 -10.589 -3.075 1.00 96.06 195 VAL A O 1
ATOM 1512 N N . GLY A 1 196 ? -2.944 -9.091 -4.459 1.00 94.94 196 GLY A N 1
ATOM 1513 C CA . GLY A 1 196 ? -2.755 -8.052 -3.452 1.00 94.94 196 GLY A CA 1
ATOM 1514 C C . GLY A 1 196 ? -4.037 -7.721 -2.688 1.00 94.94 196 GLY A C 1
ATOM 1515 O O . GLY A 1 196 ? -4.038 -7.772 -1.461 1.00 94.94 196 GLY A O 1
ATOM 1516 N N . ILE A 1 197 ? -5.148 -7.468 -3.390 1.00 95.31 197 ILE A N 1
ATOM 1517 C CA . ILE A 1 197 ? -6.456 -7.182 -2.769 1.00 95.31 197 ILE A CA 1
ATOM 1518 C C . ILE A 1 197 ? -6.932 -8.346 -1.882 1.00 95.31 197 ILE A C 1
ATOM 1520 O O . ILE A 1 197 ? -7.450 -8.129 -0.784 1.00 95.31 197 ILE A O 1
ATOM 1524 N N . VAL A 1 198 ? -6.747 -9.588 -2.332 1.00 95.94 198 VAL A N 1
ATOM 1525 C CA . VAL A 1 198 ? -7.110 -10.776 -1.543 1.00 95.94 198 VAL A CA 1
ATOM 1526 C C . VAL A 1 198 ? -6.221 -10.904 -0.304 1.00 95.94 198 VAL A C 1
ATOM 1528 O O . VAL A 1 198 ? -6.714 -11.170 0.792 1.00 95.94 198 VAL A O 1
ATOM 1531 N N . VAL A 1 199 ? -4.915 -10.679 -0.447 1.00 96.38 199 VAL A N 1
ATOM 1532 C CA . VAL A 1 199 ? -3.950 -10.774 0.654 1.00 96.38 199 VAL A CA 1
ATOM 1533 C C . VAL A 1 199 ? -4.241 -9.728 1.723 1.00 96.38 199 VAL A C 1
ATOM 1535 O O . VAL A 1 199 ? -4.280 -10.080 2.900 1.00 96.38 199 VAL A O 1
ATOM 1538 N N . ILE A 1 200 ? -4.502 -8.471 1.354 1.00 96.62 200 ILE A N 1
ATOM 1539 C CA . ILE A 1 200 ? -4.780 -7.422 2.349 1.00 96.62 200 ILE A CA 1
ATOM 1540 C C . ILE A 1 200 ? -6.062 -7.693 3.133 1.00 96.62 200 ILE A C 1
ATOM 1542 O O . ILE A 1 200 ? -6.111 -7.423 4.329 1.00 96.62 200 ILE A O 1
ATOM 1546 N N . PHE A 1 201 ? -7.064 -8.307 2.502 1.00 96.19 201 PHE A N 1
ATOM 1547 C CA . PHE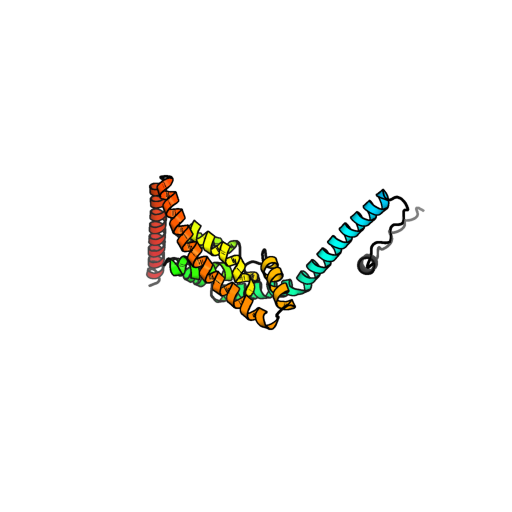 A 1 201 ? -8.283 -8.721 3.184 1.00 96.19 201 PHE A CA 1
ATOM 1548 C C . PHE A 1 201 ? -7.998 -9.768 4.262 1.00 96.19 201 PHE A C 1
ATOM 1550 O O . PHE A 1 201 ? -8.403 -9.612 5.416 1.00 96.19 201 PHE A O 1
ATOM 1557 N N . LEU A 1 202 ? -7.281 -10.830 3.878 1.00 96.19 202 LEU A N 1
ATOM 1558 C CA . LEU A 1 202 ? -6.916 -11.923 4.775 1.00 96.19 202 LEU A CA 1
ATOM 1559 C C . LEU A 1 202 ? -6.047 -11.418 5.925 1.00 96.19 202 LEU A C 1
ATOM 1561 O O . LEU A 1 202 ? -6.285 -11.772 7.082 1.00 96.19 202 LEU A O 1
ATOM 1565 N N . ARG A 1 203 ? -5.074 -10.558 5.615 1.00 96.31 203 ARG A N 1
ATOM 1566 C CA . ARG A 1 203 ? -4.210 -9.912 6.602 1.00 96.31 203 ARG A CA 1
ATOM 1567 C C . ARG A 1 203 ? -5.003 -9.033 7.557 1.00 96.31 203 ARG A C 1
ATOM 1569 O O . ARG A 1 203 ? -4.891 -9.225 8.760 1.00 96.31 203 ARG A O 1
ATOM 1576 N N . GLY A 1 204 ? -5.888 -8.173 7.059 1.00 95.00 204 GLY A N 1
ATOM 1577 C CA . GLY A 1 204 ? -6.726 -7.322 7.901 1.00 95.00 204 GLY A CA 1
ATOM 1578 C C . GLY A 1 204 ? -7.581 -8.111 8.895 1.00 95.00 204 GLY A C 1
ATOM 1579 O O . GLY A 1 204 ? -7.567 -7.808 10.088 1.00 95.00 204 GLY A O 1
ATOM 1580 N N . ILE A 1 205 ? -8.256 -9.177 8.448 1.00 95.38 205 ILE A N 1
ATOM 1581 C CA . ILE A 1 205 ? -9.039 -10.047 9.346 1.00 95.38 205 ILE A CA 1
ATOM 1582 C C . ILE A 1 205 ? -8.139 -10.744 10.367 1.00 95.38 205 ILE A C 1
ATOM 1584 O O . ILE A 1 205 ? -8.443 -10.757 11.561 1.00 95.38 205 ILE A O 1
ATOM 1588 N N . THR A 1 206 ? -7.037 -11.332 9.901 1.00 96.00 206 THR A N 1
ATOM 1589 C CA . THR A 1 206 ? -6.116 -12.081 10.762 1.00 96.00 206 THR A CA 1
ATOM 1590 C C . THR A 1 206 ? -5.515 -11.165 11.824 1.00 96.00 206 THR A C 1
ATOM 1592 O O . THR A 1 206 ? -5.485 -11.512 13.003 1.00 96.00 206 THR A O 1
ATOM 1595 N N . THR A 1 207 ? -5.117 -9.959 11.438 1.00 96.31 207 THR A N 1
ATOM 1596 C CA . THR A 1 207 ? -4.532 -8.966 12.334 1.00 96.31 207 THR A CA 1
ATOM 1597 C C . THR A 1 207 ? -5.559 -8.411 13.318 1.00 96.31 207 THR A C 1
ATOM 1599 O O . THR A 1 207 ? -5.225 -8.256 14.492 1.00 96.31 207 THR A O 1
ATOM 1602 N N . GLU A 1 208 ? -6.819 -8.181 12.922 1.00 94.88 208 GLU A N 1
ATOM 1603 C CA . GLU A 1 208 ? -7.886 -7.812 13.874 1.00 94.88 208 GLU A CA 1
ATOM 1604 C C . GLU A 1 208 ? -8.109 -8.932 14.905 1.00 94.88 208 GLU A C 1
ATOM 1606 O O . GLU A 1 208 ? -8.218 -8.669 16.106 1.00 94.88 208 GLU A O 1
ATOM 1611 N N . TRP A 1 209 ? -8.109 -10.193 14.467 1.00 94.44 209 TRP A N 1
ATOM 1612 C CA . TRP A 1 209 ? -8.251 -11.347 15.356 1.00 94.44 209 TRP A CA 1
ATOM 1613 C C . TRP A 1 209 ? -7.087 -11.467 16.352 1.00 94.44 209 TRP A C 1
ATOM 1615 O O . TRP A 1 209 ? -7.324 -11.567 17.560 1.00 94.44 209 TRP A O 1
ATOM 1625 N N . ILE A 1 210 ? -5.839 -11.376 15.877 1.00 94.69 210 ILE A N 1
ATOM 1626 C CA . ILE A 1 210 ? -4.638 -11.407 16.729 1.00 94.69 210 ILE A CA 1
ATOM 1627 C C . ILE A 1 210 ? -4.655 -10.240 17.721 1.00 94.69 210 ILE A C 1
ATOM 1629 O O . ILE A 1 210 ? -4.433 -10.443 18.916 1.00 94.69 210 ILE A O 1
ATOM 1633 N N . THR A 1 211 ? -4.982 -9.033 17.250 1.00 93.88 211 THR A N 1
ATOM 1634 C CA . THR A 1 211 ? -5.048 -7.821 18.081 1.00 93.88 211 THR A CA 1
ATOM 1635 C C . THR A 1 211 ? -6.043 -8.006 19.225 1.00 93.88 211 THR A C 1
ATOM 1637 O O . THR A 1 211 ? -5.719 -7.750 20.383 1.00 93.88 211 THR A O 1
ATOM 1640 N N . ASN A 1 212 ? -7.230 -8.546 18.938 1.00 92.19 212 ASN A N 1
ATOM 1641 C CA . ASN A 1 212 ? -8.244 -8.807 19.958 1.00 92.19 212 ASN A CA 1
ATOM 1642 C C . ASN A 1 212 ? -7.795 -9.852 20.993 1.00 92.19 212 ASN A C 1
ATOM 1644 O O . ASN A 1 212 ? -8.125 -9.729 22.174 1.00 92.19 212 ASN A O 1
ATOM 1648 N N . ILE A 1 213 ? -7.034 -10.871 20.584 1.00 93.69 213 ILE A N 1
ATOM 1649 C CA . ILE A 1 213 ? -6.450 -11.847 21.517 1.00 93.69 213 ILE A CA 1
ATOM 1650 C C . ILE A 1 213 ? -5.402 -11.180 22.406 1.00 93.69 213 ILE A C 1
ATOM 1652 O O . ILE A 1 213 ? -5.410 -11.393 23.619 1.00 93.69 213 ILE A O 1
ATOM 1656 N N . MET A 1 214 ? -4.521 -10.365 21.826 1.00 93.12 214 MET A N 1
ATOM 1657 C CA . MET A 1 214 ? -3.474 -9.665 22.568 1.00 93.12 214 MET A CA 1
ATOM 1658 C C . MET A 1 214 ? -4.060 -8.706 23.603 1.00 93.12 214 MET A C 1
ATOM 1660 O O . MET A 1 214 ? -3.663 -8.761 24.760 1.00 93.12 214 MET A O 1
ATOM 1664 N N . ILE A 1 215 ? -5.063 -7.904 23.236 1.00 91.94 215 ILE A N 1
ATOM 1665 C CA . ILE A 1 215 ? -5.723 -6.966 24.159 1.00 91.94 215 ILE A CA 1
ATOM 1666 C C . ILE A 1 215 ? -6.292 -7.697 25.383 1.00 91.94 215 ILE A C 1
ATOM 1668 O O . ILE A 1 215 ? -6.110 -7.248 26.518 1.00 91.94 215 ILE A O 1
ATOM 1672 N N . LYS A 1 216 ? -6.933 -8.853 25.164 1.00 91.19 216 LYS A N 1
ATOM 1673 C CA . LYS A 1 216 ? -7.481 -9.685 26.244 1.00 91.19 216 LYS A CA 1
ATOM 1674 C C . LYS A 1 216 ? -6.387 -10.284 27.125 1.00 91.19 216 LYS A C 1
ATOM 1676 O O . LYS A 1 216 ? -6.537 -10.301 28.341 1.00 91.19 216 LYS A O 1
ATOM 1681 N N . ARG A 1 217 ? -5.287 -10.758 26.530 1.00 92.56 217 ARG A N 1
ATOM 1682 C CA . ARG A 1 217 ? -4.161 -11.360 27.265 1.00 92.56 217 ARG A CA 1
ATOM 1683 C C . ARG A 1 217 ? -3.370 -10.343 28.086 1.00 92.56 217 ARG A C 1
ATOM 1685 O O . ARG A 1 217 ? -2.930 -10.678 29.177 1.00 92.56 217 ARG A O 1
ATOM 1692 N N . THR A 1 218 ? -3.223 -9.116 27.595 1.00 90.88 218 THR A N 1
ATOM 1693 C CA . THR A 1 218 ? -2.493 -8.036 28.284 1.00 90.88 218 THR A CA 1
ATOM 1694 C C . THR A 1 218 ? -3.357 -7.319 29.333 1.00 90.88 218 THR A C 1
ATOM 1696 O O . THR A 1 218 ? -2.880 -6.422 30.019 1.00 90.88 218 THR A O 1
ATOM 1699 N N . GLY A 1 219 ? -4.641 -7.676 29.470 1.00 88.19 219 GLY A N 1
ATOM 1700 C CA . GLY A 1 219 ? -5.552 -7.043 30.432 1.00 88.19 219 GLY A CA 1
ATOM 1701 C C . GLY A 1 219 ? -5.929 -5.596 30.086 1.00 88.19 219 GLY A C 1
ATOM 1702 O O . GLY A 1 219 ? -6.467 -4.882 30.926 1.00 88.19 219 GLY A O 1
ATOM 1703 N N . GLN A 1 220 ? -5.684 -5.151 28.849 1.00 89.00 220 GLN A N 1
ATOM 1704 C CA . GLN A 1 220 ? -5.953 -3.777 28.401 1.00 89.00 220 GLN A CA 1
ATOM 1705 C C . GLN A 1 220 ? -7.383 -3.581 27.873 1.00 89.00 220 GLN A C 1
ATOM 1707 O O . GLN A 1 220 ? -7.711 -2.527 27.332 1.00 89.00 220 GLN A O 1
ATOM 1712 N N . ASP A 1 221 ? -8.261 -4.574 28.025 1.00 88.56 221 ASP A N 1
ATOM 1713 C CA . ASP A 1 221 ? -9.599 -4.547 27.430 1.00 88.56 221 ASP A CA 1
ATOM 1714 C C . ASP A 1 221 ? -10.440 -3.344 27.887 1.00 88.56 221 ASP A C 1
ATOM 1716 O O . ASP A 1 221 ? -11.098 -2.703 27.068 1.00 88.56 221 ASP A O 1
ATOM 1720 N N . ALA A 1 222 ? -10.354 -2.973 29.168 1.00 88.50 222 ALA A N 1
ATOM 1721 C CA . ALA A 1 222 ? -11.046 -1.804 29.711 1.00 88.50 222 ALA A CA 1
ATOM 1722 C C . ALA A 1 222 ? -10.599 -0.490 29.044 1.00 88.50 222 ALA A C 1
ATOM 1724 O O . ALA A 1 222 ? -11.440 0.337 28.698 1.00 88.50 222 ALA A O 1
ATOM 1725 N N . VAL A 1 223 ? -9.295 -0.341 28.795 1.00 89.56 223 VAL A N 1
ATOM 1726 C CA . VAL A 1 223 ? -8.704 0.843 28.155 1.00 89.56 223 VAL A CA 1
ATOM 1727 C C . VAL A 1 223 ? -9.179 0.961 26.704 1.00 89.56 223 VAL A C 1
ATOM 1729 O O . VAL A 1 223 ? -9.657 2.010 26.278 1.00 89.56 223 VAL A O 1
ATOM 1732 N N . PHE A 1 224 ? -9.144 -0.138 25.946 1.00 90.31 224 PHE A N 1
ATOM 1733 C CA . PHE A 1 224 ? -9.652 -0.136 24.572 1.00 90.31 224 PHE A CA 1
ATOM 1734 C C . PHE A 1 224 ? -11.174 0.067 24.504 1.00 90.31 224 PHE A C 1
ATOM 1736 O O . PHE A 1 224 ? -11.663 0.723 23.585 1.00 90.31 224 PHE A O 1
ATOM 1743 N N . ASN A 1 225 ? -11.937 -0.435 25.483 1.00 89.50 225 ASN A N 1
ATOM 1744 C CA . ASN A 1 225 ? -13.374 -0.159 25.590 1.00 89.50 225 ASN A CA 1
ATOM 1745 C C . ASN A 1 225 ? -13.656 1.330 25.815 1.00 89.50 225 ASN A C 1
ATOM 1747 O O . ASN A 1 225 ? -14.604 1.866 25.237 1.00 89.50 225 ASN A O 1
ATOM 1751 N N . GLU A 1 226 ? -12.834 2.002 26.621 1.00 91.00 226 GLU A N 1
ATOM 1752 C CA . GLU A 1 226 ? -12.931 3.443 26.829 1.00 91.00 226 GLU A CA 1
ATOM 1753 C C . GLU A 1 226 ? -12.653 4.217 25.536 1.00 91.00 226 GLU A C 1
ATOM 1755 O O . GLU A 1 226 ? -13.467 5.062 25.154 1.00 91.00 226 GLU A O 1
ATOM 1760 N N . TYR A 1 227 ? -11.574 3.886 24.818 1.00 90.88 227 TYR A N 1
ATOM 1761 C CA . TYR A 1 227 ? -11.259 4.525 23.538 1.00 90.88 227 TYR A CA 1
ATOM 1762 C C . TYR A 1 227 ? -12.357 4.321 22.495 1.00 90.88 227 TYR A C 1
ATOM 1764 O O . TYR A 1 227 ? -12.769 5.273 21.828 1.00 90.88 227 TYR A O 1
ATOM 1772 N N . ASP A 1 228 ? -12.898 3.109 22.388 1.00 87.56 228 ASP A N 1
ATOM 1773 C CA . ASP A 1 228 ? -13.976 2.815 21.447 1.00 87.56 228 ASP A CA 1
ATOM 1774 C C . ASP A 1 228 ? -15.277 3.548 21.816 1.00 87.56 228 ASP A C 1
ATOM 1776 O O . ASP A 1 228 ? -16.017 3.996 20.931 1.00 87.56 228 ASP A O 1
ATOM 1780 N N . ARG A 1 229 ? -15.563 3.719 23.115 1.00 88.38 229 ARG A N 1
ATOM 1781 C CA . ARG A 1 229 ? -16.694 4.530 23.587 1.00 88.38 229 ARG A CA 1
ATOM 1782 C C . A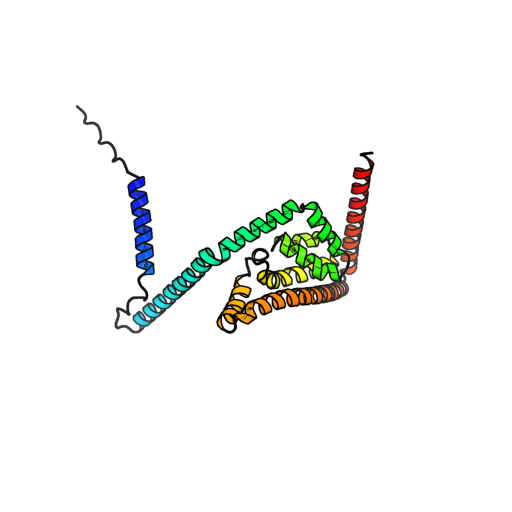RG A 1 229 ? -16.490 6.002 23.235 1.00 88.38 229 ARG A C 1
ATOM 1784 O O . ARG A 1 229 ? -17.373 6.596 22.615 1.00 88.38 229 ARG A O 1
ATOM 1791 N N . ALA A 1 230 ? -15.322 6.561 23.543 1.00 88.81 230 ALA A N 1
ATOM 1792 C CA . ALA A 1 230 ? -14.979 7.942 23.216 1.00 88.81 230 ALA A CA 1
ATOM 1793 C C . ALA A 1 230 ? -15.070 8.207 21.702 1.00 88.81 230 ALA A C 1
ATOM 1795 O O . ALA A 1 230 ? -15.601 9.235 21.272 1.00 88.81 230 ALA A O 1
ATOM 1796 N N . PHE A 1 231 ? -14.635 7.248 20.880 1.00 87.75 231 PHE A N 1
ATOM 1797 C CA . PHE A 1 231 ? -14.750 7.311 19.425 1.00 87.75 231 PHE A CA 1
ATOM 1798 C C . PHE A 1 231 ? -16.216 7.355 18.957 1.00 87.75 231 PHE A C 1
ATOM 1800 O O . PHE A 1 231 ? -16.591 8.219 18.156 1.00 87.75 231 PHE A O 1
ATOM 1807 N N . LYS A 1 232 ? -17.081 6.478 19.489 1.00 85.38 232 LYS A N 1
ATOM 1808 C CA . LYS A 1 232 ? -18.526 6.472 19.181 1.00 85.38 232 LYS A CA 1
ATOM 1809 C C . LYS A 1 232 ? -19.212 7.776 19.597 1.00 85.38 232 LYS A C 1
ATOM 1811 O O . LYS A 1 232 ? -20.027 8.322 18.847 1.00 85.38 232 LYS A O 1
ATOM 1816 N N . GLU A 1 233 ? -18.867 8.308 20.764 1.00 87.62 233 GLU A N 1
ATOM 1817 C CA . GLU A 1 233 ? -19.394 9.581 21.264 1.00 87.62 233 GLU A CA 1
ATOM 1818 C C . GLU A 1 233 ? -18.951 10.766 20.397 1.00 87.62 233 GLU A C 1
ATOM 1820 O O . GLU A 1 233 ? -19.761 11.639 20.075 1.00 87.62 233 GLU A O 1
ATOM 1825 N N . ALA A 1 234 ? -17.685 10.793 19.969 1.00 82.31 234 ALA A N 1
ATOM 1826 C CA . ALA A 1 234 ? -17.172 11.798 19.040 1.00 82.31 234 ALA A CA 1
ATOM 1827 C C . ALA A 1 234 ? -17.887 11.735 17.678 1.00 82.31 234 ALA A C 1
ATOM 1829 O O . ALA A 1 234 ? -18.266 12.774 17.130 1.00 82.31 234 ALA A O 1
ATOM 1830 N N . GLY A 1 235 ? -18.146 10.529 17.160 1.00 78.25 235 GLY A N 1
ATOM 1831 C CA . GLY A 1 235 ? -18.945 10.326 15.947 1.00 78.25 235 GLY A CA 1
ATOM 1832 C C . GLY A 1 235 ? -20.380 10.846 16.089 1.00 78.25 235 GLY A C 1
ATOM 1833 O O . GLY A 1 235 ? -20.888 11.542 15.207 1.00 78.25 235 GLY A O 1
ATOM 1834 N N . THR A 1 236 ? -21.012 10.594 17.237 1.00 75.25 236 THR A N 1
ATOM 1835 C CA . THR A 1 236 ? -22.382 11.049 17.529 1.00 75.25 236 THR A CA 1
ATOM 1836 C C . THR A 1 236 ? -22.465 12.574 17.647 1.00 75.25 236 THR A C 1
ATOM 1838 O O . THR A 1 236 ? -23.390 13.190 17.112 1.00 75.25 236 THR A O 1
ATOM 1841 N N . ARG A 1 237 ? -21.475 13.208 18.295 1.00 74.69 237 ARG A N 1
ATOM 1842 C CA . ARG A 1 237 ? -21.360 14.675 18.386 1.00 74.69 237 ARG A CA 1
ATOM 1843 C C . ARG A 1 237 ? -21.189 15.323 17.012 1.00 74.69 237 ARG A C 1
ATOM 1845 O O . ARG A 1 237 ? -21.905 16.275 16.710 1.00 74.69 237 ARG A O 1
ATOM 1852 N N . ARG A 1 238 ? -20.324 14.768 16.152 1.00 71.75 238 ARG A N 1
ATOM 1853 C CA . ARG A 1 238 ? -20.157 15.227 14.759 1.00 71.75 238 ARG A CA 1
ATOM 1854 C C . ARG A 1 238 ? -21.460 15.140 13.962 1.00 71.75 238 ARG A C 1
ATOM 1856 O O . ARG A 1 238 ? -21.805 16.090 13.266 1.00 71.75 238 ARG A O 1
ATOM 1863 N N . HIS A 1 239 ? -22.211 14.046 14.100 1.00 69.56 239 HIS A N 1
ATOM 1864 C CA . HIS A 1 239 ? -23.498 13.887 13.414 1.00 69.56 239 HIS A CA 1
ATOM 1865 C C . HIS A 1 239 ? -24.542 14.922 13.868 1.00 69.56 239 HIS A C 1
ATOM 1867 O O . HIS A 1 239 ? -25.233 15.508 13.036 1.00 69.56 239 HIS A O 1
ATOM 1873 N N . LYS A 1 240 ? -24.638 15.182 15.181 1.00 68.50 240 LYS A N 1
ATOM 1874 C CA . LYS A 1 240 ? -25.551 16.197 15.734 1.00 68.50 240 LYS A CA 1
ATOM 1875 C C . LYS A 1 240 ? -25.179 17.616 15.294 1.00 68.50 240 LYS A C 1
ATOM 1877 O O . LYS A 1 240 ? -26.063 18.355 14.876 1.00 68.50 240 LYS A O 1
ATOM 1882 N N . ALA A 1 241 ? -23.893 17.970 15.328 1.00 69.62 241 ALA A N 1
ATOM 1883 C CA . ALA A 1 241 ? -23.412 19.273 14.869 1.00 69.62 241 ALA A CA 1
ATOM 1884 C C . ALA A 1 241 ? -23.713 19.504 13.377 1.00 69.62 241 ALA A C 1
ATOM 1886 O O . ALA A 1 241 ? -24.225 20.557 13.013 1.00 69.62 241 ALA A O 1
ATOM 1887 N N . GLY A 1 242 ? -23.499 18.493 12.524 1.00 70.56 242 GLY A N 1
ATOM 1888 C CA . GLY A 1 242 ? -23.829 18.583 11.097 1.00 70.56 242 GLY A CA 1
ATOM 1889 C C . GLY A 1 242 ? -25.324 18.801 10.825 1.00 70.56 242 GLY A C 1
ATOM 1890 O O . GLY A 1 242 ? -25.678 19.580 9.944 1.00 70.56 242 GLY A O 1
ATOM 1891 N N . LYS A 1 243 ? -26.213 18.172 11.609 1.00 67.31 243 LYS A N 1
ATOM 1892 C CA . LYS A 1 243 ? -27.666 18.404 11.512 1.00 67.31 243 LYS A CA 1
ATOM 1893 C C . LYS A 1 243 ? -28.087 19.794 11.992 1.00 67.31 243 LYS A C 1
ATOM 1895 O O . LYS A 1 243 ? -28.970 20.384 11.384 1.00 67.31 243 LYS A O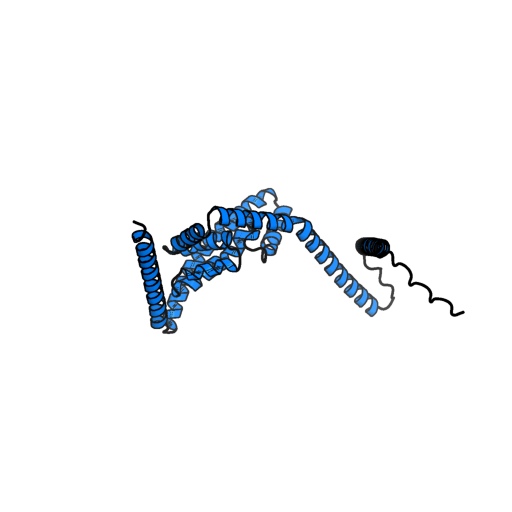 1
ATOM 1900 N N . ALA A 1 244 ? -27.468 20.315 13.052 1.00 66.69 244 ALA A N 1
ATOM 1901 C CA . ALA A 1 244 ? -27.768 21.652 13.565 1.00 66.69 244 ALA A CA 1
ATOM 1902 C C . ALA A 1 244 ? -27.378 22.753 12.564 1.00 66.69 244 ALA A C 1
ATOM 1904 O O . ALA A 1 244 ? -28.148 23.682 12.350 1.00 66.69 244 ALA A O 1
ATOM 1905 N N . VAL A 1 245 ? -26.230 22.607 11.893 1.00 63.19 245 VAL A N 1
ATOM 1906 C CA . VAL A 1 245 ? -25.795 23.533 10.834 1.00 63.19 245 VAL A CA 1
ATOM 1907 C C . VAL A 1 245 ? -26.725 23.464 9.618 1.00 63.19 245 VAL A C 1
ATOM 1909 O O . VAL A 1 245 ? -27.095 24.499 9.084 1.00 63.19 245 VAL A O 1
ATOM 1912 N N . ALA A 1 246 ? -27.165 22.270 9.209 1.00 59.62 246 ALA A N 1
ATOM 1913 C CA . ALA A 1 246 ? -28.093 22.117 8.084 1.00 59.62 246 ALA A CA 1
ATOM 1914 C C . ALA A 1 246 ? -29.527 22.602 8.388 1.00 59.62 246 ALA A C 1
ATOM 1916 O O . ALA A 1 246 ? -30.243 22.991 7.472 1.00 59.62 246 ALA A O 1
ATOM 1917 N N . GLY A 1 247 ? -29.952 22.572 9.656 1.00 55.12 247 GLY A N 1
ATOM 1918 C CA . GLY A 1 247 ? -31.283 23.013 10.090 1.00 55.12 247 GLY A CA 1
ATOM 1919 C C . GLY A 1 247 ? -31.403 24.507 10.410 1.00 55.12 247 GLY A C 1
ATOM 1920 O O . GLY A 1 247 ? -32.518 24.992 10.536 1.00 55.12 247 GLY A O 1
ATOM 1921 N N . GLY A 1 248 ? -30.287 25.233 10.542 1.00 52.34 248 GLY A N 1
ATOM 1922 C CA . GLY A 1 248 ? -30.263 26.681 10.800 1.00 52.34 248 GLY A CA 1
ATOM 1923 C C . GLY A 1 248 ? -30.214 27.563 9.544 1.00 52.34 248 GLY A C 1
ATOM 1924 O O . GLY A 1 248 ? -30.078 28.774 9.669 1.00 52.34 248 GLY A O 1
ATOM 1925 N N . VAL A 1 249 ? -30.280 26.962 8.351 1.00 51.84 249 VAL A N 1
ATOM 1926 C CA . VAL A 1 249 ? -30.277 27.649 7.039 1.00 51.84 249 VAL A CA 1
ATOM 1927 C C . VAL A 1 249 ? -31.682 27.626 6.398 1.00 51.84 249 VAL A C 1
ATOM 1929 O O . VAL A 1 249 ? -31.830 27.919 5.216 1.00 51.84 249 VAL A O 1
ATOM 1932 N N . ALA A 1 250 ? -32.715 27.259 7.166 1.00 43.06 250 ALA A N 1
ATOM 1933 C CA . ALA A 1 250 ? -34.118 27.267 6.745 1.00 43.06 250 ALA A CA 1
ATOM 1934 C C . ALA A 1 250 ? -34.856 28.498 7.281 1.00 43.06 250 ALA A C 1
ATOM 1936 O O . ALA A 1 250 ? -34.612 28.854 8.457 1.00 43.06 250 ALA A O 1
#

Secondary structure (DSSP, 8-state):
-PPPPPPPP---HHHHHHHHHHHHHHHHHHHHT--SPPPP--S-HHHHHHHHHHHHHHHHHHHHHHHHHHHHHTHHHHHHHHHHHHHHHHHHH-HHHHHHHHHHHTSSHHHHHTHHHHHHHHHH-TTGGGGGGGGS-GGGHHHHHHHHHHHTTGGGGT-GGGGGGGHHHHHHHHHHHHHH-GGGHHHHHHHHHHHHHHHHHHHHHHHHHHHHHHHHHTT-HHHHHHHHHHHHHHHHHHHHHHHHHHHTT-

pLDDT: mean 80.38, std 14.74, range [43.06, 96.62]

Sequence (250 aa):
MIDPLPEPPSVDEDVTYERNIVGIQLLALQLANEPTPPPPASDSPVVQGLEWAASGFIGFFEEAGKNFSGLVTGILPTLIVLLTAMYAITTWIGEERVTRAVQWSGRYAITRYTLMPVLAVIMLTNPMCYSFGKFLPERQKPAFYDSAVSFVHPVTSFFPQANAGELFVWMGVSAGVLKAAPEKYALLALLYFLVGIVVIFLRGITTEWITNIMIKRTGQDAVFNEYDRAFKEAGTRRHKAGKAVAGGVA

Radius of gyration: 29.32 Å; chains: 1; bounding box: 88×78×54 Å

Foldseek 3Di:
DDDDDDDDDDPPVVVVVVVVVVVVVVVVVVVVPPPFQPQQPDPDPVSNVVSVVVRVVVVVVVVVVVVVVCCVVPCVVVLVVLLVVLQVVCVVCPVVNLLVVLLVLCPDLLSLQFVNLVSLLSRLAPPRSLVSLLSHQPLQSQLSVQSNVLLNVLCCLPNVNSYVPCVCVVCVVLVVCCVVPVVCSVVCNVCSNVVSSVVSSVSSVVRSVVSVVVCVVVVVVVVSVVRRVVSVVVVVVVVVVVVVVVVVVD